Protein AF-A0A2M7NWD6-F1 (afdb_monomer)

Foldseek 3Di:
DVVVVVVVVVVVVVVVVVVVVVVVVVVVVVVVVVVVVVVVVVVVVVVVVVVVVVVVVVVVVVVVVVVVVVVVVVVVVVVVVVVVVVVVVVVVVVVVVVVVVVVVVVVVVVVVVVVVVVVVVVVVVVVVVVVVVCCVVVVHDPVRVVVVVVVVVVVVVVVVVVVVVVVVVVVVVVVVVVVVVVVVVVVVVVVVVVVCVVVPDDDDDDPDCVVVCVCLDDPRD

Radius of gyration: 77.52 Å; Cα contacts (8 Å, |Δi|>4): 8; chains: 1; bounding box: 132×110×194 Å

Sequence (221 aa):
MNIIVSVIAGIALGALVVYLIYRSSMKKKGSGLIRQAEEEAERIRENARRENERKLKEREEELINSQRLRQSAQDKKENELSSKAQEIELKIRDFEQSRRDVENGRRDVERKEKLLKMKEEELSSKLATQKEQLQKAANMSPEEAKKILVSSMEDEARKDAQKLIGDIIRQAEIDAAGKVRRIIATSIQKAATDEVQSLTTTVVQLKNDDLKGRIIGKEGR

Secondary structure (DSSP, 8-state):
-HHHHHHHHHHHHHHHHHHHHHHHHHHHHHHHHHHHHHHHHHHHHHHHHHHHHHHHHHHHHHHHHHHHHHHHHHHHHHHHHHHHHHHHHHHHHHHHHHHHHHHHHHHHHHHHHHHHHHHHHHHHHHHHHHHHHHHHHHTS-HHHHHHHHHHHHHHHHHHHHHHHHHHHHHHHHHHHHHHHHHHHHHHHHHHHHHHHHHHH---PPPS-HHHHHHHH-TT--

Structure (mmCIF, N/CA/C/O backbone):
data_AF-A0A2M7NWD6-F1
#
_entry.id   AF-A0A2M7NWD6-F1
#
loop_
_atom_site.group_PDB
_atom_site.id
_atom_site.type_symbol
_atom_site.label_atom_id
_atom_site.label_alt_id
_atom_site.label_comp_id
_atom_site.label_asym_id
_atom_site.label_entity_id
_atom_site.label_seq_id
_atom_site.pdbx_PDB_ins_code
_atom_site.Cartn_x
_atom_site.Cartn_y
_atom_site.Cartn_z
_atom_site.occupancy
_atom_site.B_iso_or_equiv
_atom_site.auth_seq_id
_atom_site.auth_comp_id
_atom_site.auth_asym_id
_atom_site.auth_atom_id
_atom_site.pdbx_PDB_model_num
ATOM 1 N N . MET A 1 1 ? 58.302 20.833 -115.513 1.00 62.22 1 MET A N 1
ATOM 2 C CA . MET A 1 1 ? 58.036 19.594 -114.746 1.00 62.22 1 MET A CA 1
ATOM 3 C C . MET A 1 1 ? 58.309 19.769 -113.248 1.00 62.22 1 MET A C 1
ATOM 5 O O . MET A 1 1 ? 57.412 19.517 -112.459 1.00 62.22 1 MET A O 1
ATOM 9 N N . ASN A 1 2 ? 59.479 20.280 -112.845 1.00 70.06 2 ASN A N 1
ATOM 10 C CA . ASN A 1 2 ? 59.892 20.348 -111.429 1.00 70.06 2 ASN A CA 1
ATOM 11 C C . ASN A 1 2 ? 59.014 21.241 -110.522 1.00 70.06 2 ASN A C 1
ATOM 13 O O . ASN A 1 2 ? 58.812 20.898 -109.364 1.00 70.06 2 ASN A O 1
ATOM 17 N N . ILE A 1 3 ? 58.443 22.336 -111.044 1.00 79.69 3 ILE A N 1
ATOM 18 C CA . ILE A 1 3 ? 57.580 23.260 -110.271 1.00 79.69 3 ILE A CA 1
ATOM 19 C C . ILE A 1 3 ? 56.226 22.618 -109.912 1.00 79.69 3 ILE A C 1
ATOM 21 O O . ILE A 1 3 ? 55.685 22.848 -108.839 1.00 79.69 3 ILE A O 1
ATOM 25 N N . ILE A 1 4 ? 55.676 21.776 -110.788 1.00 81.56 4 ILE A N 1
ATOM 26 C CA . ILE A 1 4 ? 54.383 21.115 -110.543 1.00 81.56 4 ILE A CA 1
ATOM 27 C C . ILE A 1 4 ? 54.541 20.033 -109.464 1.00 81.56 4 ILE A C 1
ATOM 29 O O . ILE A 1 4 ? 53.697 19.906 -108.581 1.00 81.56 4 ILE A O 1
ATOM 33 N N . VAL A 1 5 ? 55.660 19.300 -109.485 1.00 82.88 5 VAL A N 1
ATOM 34 C CA . VAL A 1 5 ? 55.976 18.269 -108.484 1.00 82.88 5 VAL A CA 1
ATOM 35 C C . VAL A 1 5 ? 56.193 18.880 -107.095 1.00 82.88 5 VAL A C 1
ATOM 37 O O . VAL A 1 5 ? 55.700 18.328 -106.113 1.00 82.88 5 VAL A O 1
ATOM 40 N N . SER A 1 6 ? 56.860 20.036 -106.989 1.00 82.69 6 SER A N 1
ATOM 41 C CA . SER A 1 6 ? 57.057 20.714 -105.700 1.00 82.69 6 SER A CA 1
ATOM 42 C C . SER A 1 6 ? 55.758 21.285 -105.119 1.00 82.69 6 SER A C 1
ATOM 44 O O . SER A 1 6 ? 55.552 21.204 -103.909 1.00 82.69 6 SER A O 1
ATOM 46 N N . VAL A 1 7 ? 54.847 21.789 -105.959 1.00 86.00 7 VAL A N 1
ATOM 47 C CA . VAL A 1 7 ? 53.518 22.258 -105.523 1.00 86.00 7 VAL A CA 1
ATOM 48 C C . VAL A 1 7 ? 52.659 21.098 -105.010 1.00 86.00 7 VAL A C 1
ATOM 50 O O . VAL A 1 7 ? 52.071 21.203 -103.935 1.00 86.00 7 VAL A O 1
ATOM 53 N N . ILE A 1 8 ? 52.631 19.965 -105.719 1.00 85.25 8 ILE A N 1
ATOM 54 C CA . ILE A 1 8 ? 51.889 18.769 -105.284 1.00 85.25 8 ILE A CA 1
ATOM 55 C C . ILE A 1 8 ? 52.472 18.207 -103.980 1.00 85.25 8 ILE A C 1
ATOM 57 O O . ILE A 1 8 ? 51.718 17.878 -103.063 1.00 85.25 8 ILE A O 1
ATOM 61 N N . ALA A 1 9 ? 53.802 18.154 -103.855 1.00 85.75 9 ALA A N 1
ATOM 62 C CA . ALA A 1 9 ? 54.465 17.729 -102.624 1.00 85.75 9 ALA A CA 1
ATOM 63 C C . ALA A 1 9 ? 54.149 18.664 -101.442 1.00 85.75 9 ALA A C 1
ATOM 65 O O . ALA A 1 9 ? 53.899 18.184 -100.337 1.00 85.75 9 ALA A O 1
ATOM 66 N N . GLY A 1 10 ? 54.090 19.981 -101.674 1.00 88.88 10 GLY A N 1
ATOM 67 C CA . GLY A 1 10 ? 53.704 20.970 -100.664 1.00 88.88 10 GLY A CA 1
ATOM 68 C C . GLY A 1 10 ? 52.256 20.812 -100.189 1.00 88.88 10 GLY A C 1
ATOM 69 O O . GLY A 1 10 ? 51.999 20.846 -98.987 1.00 88.88 10 GLY A O 1
ATOM 70 N N . ILE A 1 11 ? 51.318 20.561 -101.108 1.00 89.44 11 ILE A N 1
ATOM 71 C CA . ILE A 1 11 ? 49.907 20.302 -100.773 1.00 89.44 11 ILE A CA 1
ATOM 72 C C . ILE A 1 11 ? 49.765 18.986 -99.999 1.00 89.44 11 ILE A C 1
ATOM 74 O O . ILE A 1 11 ? 49.058 18.944 -98.993 1.00 89.44 11 ILE A O 1
ATOM 78 N N . ALA A 1 12 ? 50.462 17.926 -100.418 1.00 89.12 12 ALA A N 1
ATOM 79 C CA . ALA A 1 12 ? 50.439 16.637 -99.729 1.00 89.12 12 ALA A CA 1
ATOM 80 C C . ALA A 1 12 ? 51.011 16.736 -98.303 1.00 89.12 12 ALA A C 1
ATOM 82 O O . ALA A 1 12 ? 50.412 16.214 -97.362 1.00 89.12 12 ALA A O 1
ATOM 83 N N . LEU A 1 13 ? 52.123 17.460 -98.121 1.00 90.69 13 LEU A N 1
ATOM 84 C CA . LEU A 1 13 ? 52.695 17.748 -96.801 1.00 90.69 13 LEU A CA 1
ATOM 85 C C . LEU A 1 13 ? 51.753 18.602 -95.943 1.00 90.69 13 LEU A C 1
ATOM 87 O O . LEU A 1 13 ? 51.544 18.281 -94.775 1.00 90.69 13 LEU A O 1
ATOM 91 N N . GLY A 1 14 ? 51.137 19.640 -96.514 1.00 90.69 14 GLY A N 1
ATOM 92 C CA . GLY A 1 14 ? 50.156 20.475 -95.817 1.00 90.69 14 GLY A CA 1
ATOM 93 C C . GLY A 1 14 ? 48.937 19.678 -95.345 1.00 90.69 14 GLY A C 1
ATOM 94 O O . GLY A 1 14 ? 48.559 19.757 -94.176 1.00 90.69 14 GLY A O 1
ATOM 95 N N . ALA A 1 15 ? 48.366 18.843 -96.218 1.00 90.62 15 ALA A N 1
ATOM 96 C CA . ALA A 1 15 ? 47.246 17.965 -95.885 1.00 90.62 15 ALA A CA 1
ATOM 97 C C . ALA A 1 15 ? 47.620 16.934 -94.807 1.00 90.62 15 ALA A C 1
ATOM 99 O O . ALA A 1 15 ? 46.834 16.694 -93.888 1.00 90.62 15 ALA A O 1
ATOM 100 N N . LEU A 1 16 ? 48.833 16.372 -94.867 1.00 92.00 16 LEU A N 1
ATOM 101 C CA . LEU A 1 16 ? 49.341 15.447 -93.853 1.00 92.00 16 LEU A CA 1
ATOM 102 C C . LEU A 1 16 ? 49.478 16.132 -92.486 1.00 92.00 16 LEU A C 1
ATOM 104 O O . LEU A 1 16 ? 49.026 15.583 -91.482 1.00 92.00 16 LEU A O 1
ATOM 108 N N . VAL A 1 17 ? 50.044 17.342 -92.432 1.00 91.31 17 VAL A N 1
ATOM 109 C CA . VAL A 1 17 ? 50.187 18.113 -91.186 1.00 91.31 17 VAL A CA 1
ATOM 110 C C . VAL A 1 17 ? 48.818 18.466 -90.599 1.00 91.31 17 VAL A C 1
ATOM 112 O O . VAL A 1 17 ? 48.591 18.239 -89.410 1.00 91.31 17 VAL A O 1
ATOM 115 N N . VAL A 1 18 ? 47.873 18.940 -91.418 1.00 90.88 18 VAL A N 1
ATOM 116 C CA . VAL A 1 18 ? 46.500 19.241 -90.972 1.00 90.88 18 VAL A CA 1
ATOM 117 C C . VAL A 1 18 ? 45.793 17.982 -90.464 1.00 90.88 18 VAL A C 1
ATOM 119 O O . VAL A 1 18 ? 45.174 18.023 -89.402 1.00 90.88 18 VAL A O 1
ATOM 122 N N . TYR A 1 19 ? 45.932 16.844 -91.150 1.00 93.19 19 TYR A N 1
ATOM 123 C CA . TYR A 1 19 ? 45.369 15.566 -90.708 1.00 93.19 19 TYR A CA 1
ATOM 124 C C . TYR A 1 19 ? 45.965 15.097 -89.373 1.00 93.19 19 TYR A C 1
ATOM 126 O O . TYR A 1 19 ? 45.226 14.664 -88.486 1.00 93.19 19 TYR A O 1
ATOM 134 N N . LEU A 1 20 ? 47.284 15.222 -89.183 1.00 91.31 20 LEU A N 1
ATOM 135 C CA . LEU A 1 20 ? 47.949 14.871 -87.923 1.00 91.31 20 LEU A CA 1
ATOM 136 C C . LEU A 1 20 ? 47.513 15.786 -86.768 1.00 91.31 20 LEU A C 1
ATOM 138 O O . LEU A 1 20 ? 47.231 15.286 -85.674 1.00 91.31 20 LEU A O 1
ATOM 142 N N . ILE A 1 21 ? 47.385 17.097 -87.006 1.00 89.44 21 ILE A N 1
ATOM 143 C CA . ILE A 1 21 ? 46.876 18.061 -86.016 1.00 89.44 21 ILE A CA 1
ATOM 144 C C . ILE A 1 21 ? 45.411 17.760 -85.678 1.00 89.44 21 ILE A C 1
ATOM 146 O O . ILE A 1 21 ? 45.060 17.690 -84.499 1.00 89.44 21 ILE A O 1
ATOM 150 N N . TYR A 1 22 ? 44.565 17.517 -86.682 1.00 90.25 22 TYR A N 1
ATOM 151 C CA . TYR A 1 22 ? 43.152 17.188 -86.490 1.00 90.25 22 TYR A CA 1
ATOM 152 C C . TYR A 1 22 ? 42.981 15.877 -85.713 1.00 90.25 22 TYR A C 1
ATOM 154 O O . TYR A 1 22 ? 42.254 15.834 -84.720 1.00 90.25 22 TYR A O 1
ATOM 162 N N . ARG A 1 23 ? 43.725 14.825 -86.078 1.00 90.19 23 ARG A N 1
ATOM 163 C CA . ARG A 1 23 ? 43.718 13.529 -85.381 1.00 90.19 23 ARG A CA 1
ATOM 164 C C . ARG A 1 23 ? 44.209 13.650 -83.937 1.00 90.19 23 ARG A C 1
ATOM 166 O O . ARG A 1 23 ? 43.627 13.032 -83.048 1.00 90.19 23 ARG A O 1
ATOM 173 N N . SER A 1 24 ? 45.254 14.440 -83.690 1.00 85.75 24 SER A N 1
ATOM 174 C CA . SER A 1 24 ? 45.776 14.697 -82.341 1.00 85.75 24 SER A CA 1
ATOM 175 C C . SER A 1 24 ? 44.780 15.492 -81.488 1.00 85.75 24 SER A C 1
ATOM 177 O O . SER A 1 24 ? 44.514 15.129 -80.344 1.00 85.75 24 SER A O 1
ATOM 179 N N . SER A 1 25 ? 44.150 16.520 -82.063 1.00 86.31 25 SER A N 1
ATOM 180 C CA . SER A 1 25 ? 43.135 17.343 -81.393 1.00 86.31 25 SER A CA 1
ATOM 181 C C . SER A 1 25 ? 41.866 16.548 -81.066 1.00 86.31 25 SER A C 1
ATOM 183 O O . SER A 1 25 ? 41.373 16.610 -79.941 1.00 86.31 25 SER A O 1
ATOM 185 N N . MET A 1 26 ? 41.382 15.718 -81.998 1.00 84.06 26 MET A N 1
ATOM 186 C CA . MET A 1 26 ? 40.228 14.838 -81.777 1.00 84.06 26 MET A CA 1
ATOM 187 C C . MET A 1 26 ? 40.514 13.772 -80.716 1.00 84.06 26 MET A C 1
ATOM 189 O O . MET A 1 26 ? 39.676 13.545 -79.846 1.00 84.06 26 MET A O 1
ATOM 193 N N . LYS A 1 27 ? 41.717 13.175 -80.714 1.00 84.75 27 LYS A N 1
ATOM 194 C CA . LYS A 1 27 ? 42.138 12.263 -79.638 1.00 84.75 27 LYS A CA 1
ATOM 195 C C . LYS A 1 27 ? 42.176 12.961 -78.278 1.00 84.75 27 LYS A C 1
ATOM 197 O O . LYS A 1 27 ? 41.660 12.395 -77.324 1.00 84.75 27 LYS A O 1
ATOM 202 N N . LYS A 1 28 ? 42.718 14.184 -78.192 1.00 84.75 28 LYS A N 1
ATOM 203 C CA . LYS A 1 28 ? 42.762 14.973 -76.945 1.00 84.75 28 LYS A CA 1
ATOM 204 C C . LYS A 1 28 ? 41.372 15.359 -76.434 1.00 84.75 28 LYS A C 1
ATOM 206 O O . LYS A 1 28 ? 41.128 15.278 -75.235 1.00 84.75 28 LYS A O 1
ATOM 211 N N . LYS A 1 29 ? 40.458 15.760 -77.325 1.00 85.44 29 LYS A N 1
ATOM 212 C CA . LYS A 1 29 ? 39.062 16.063 -76.964 1.00 85.44 29 LYS A CA 1
ATOM 213 C C . LYS A 1 29 ? 38.325 14.813 -76.487 1.00 85.44 29 LYS A C 1
ATOM 215 O O . LYS A 1 29 ? 37.689 14.862 -75.443 1.00 85.44 29 LYS A O 1
ATOM 220 N N . GLY A 1 30 ? 38.466 13.693 -77.202 1.00 84.12 30 GLY A N 1
ATOM 221 C CA . GLY A 1 30 ? 37.878 12.409 -76.811 1.00 84.12 30 GLY A CA 1
ATOM 222 C C . GLY A 1 30 ? 38.409 11.899 -75.470 1.00 84.12 30 GLY A C 1
ATOM 223 O O . GLY A 1 30 ? 37.620 11.541 -74.604 1.00 84.12 30 GLY A O 1
ATOM 224 N N . SER A 1 31 ? 39.728 11.945 -75.248 1.00 87.81 31 SER A N 1
ATOM 225 C CA . SER A 1 31 ? 40.319 11.568 -73.957 1.00 87.81 31 SER A CA 1
ATOM 226 C C . SER A 1 31 ? 39.925 12.521 -72.829 1.00 87.81 31 SER A C 1
ATOM 228 O O . SER A 1 31 ? 39.745 12.081 -71.703 1.00 87.81 31 SER A O 1
ATOM 230 N N . GLY A 1 32 ? 39.780 13.820 -73.119 1.00 90.38 32 GLY A N 1
ATOM 231 C CA . GLY A 1 32 ? 39.310 14.812 -72.150 1.00 90.38 32 GLY A CA 1
ATOM 232 C C . GLY A 1 32 ? 37.862 14.571 -71.722 1.00 90.38 32 GLY A C 1
ATOM 233 O O . GLY A 1 32 ? 37.581 14.599 -70.531 1.00 90.38 32 GLY A O 1
ATOM 234 N N . LEU A 1 33 ? 36.976 14.264 -72.675 1.00 92.38 33 LEU A N 1
ATOM 235 C CA . LEU A 1 33 ? 35.579 13.895 -72.413 1.00 92.38 33 LEU A CA 1
ATOM 236 C C . LEU A 1 33 ? 35.470 12.608 -71.587 1.00 92.38 33 LEU A C 1
ATOM 238 O O . LEU A 1 33 ? 34.708 12.573 -70.628 1.00 92.38 33 LEU A O 1
ATOM 242 N N . ILE A 1 34 ? 36.253 11.575 -71.921 1.00 92.12 34 ILE A N 1
ATOM 243 C CA . ILE A 1 34 ? 36.289 10.324 -71.146 1.00 92.12 34 ILE A CA 1
ATOM 244 C C . ILE A 1 34 ? 36.781 10.596 -69.723 1.00 92.12 34 ILE A C 1
ATOM 246 O O . ILE A 1 34 ? 36.131 10.172 -68.776 1.00 92.12 34 ILE A O 1
ATOM 250 N N . ARG A 1 35 ? 37.860 11.373 -69.560 1.00 93.56 35 ARG A N 1
ATOM 251 C CA . ARG A 1 35 ? 38.384 11.711 -68.232 1.00 93.56 35 ARG A CA 1
ATOM 252 C C . ARG A 1 35 ? 37.384 12.519 -67.402 1.00 93.56 35 ARG A C 1
ATOM 254 O O . ARG A 1 35 ? 37.235 12.262 -66.218 1.00 93.56 35 ARG A O 1
ATOM 261 N N . GLN A 1 36 ? 36.677 13.469 -68.015 1.00 93.94 36 GLN A N 1
ATOM 262 C CA . GLN A 1 36 ? 35.616 14.225 -67.341 1.00 93.94 36 GLN A CA 1
ATOM 263 C C . GLN A 1 36 ? 34.453 13.322 -66.919 1.00 93.94 36 GLN A C 1
ATOM 265 O O . GLN A 1 36 ? 33.986 13.433 -65.790 1.00 93.94 36 GLN A O 1
ATOM 270 N N . ALA A 1 37 ? 34.022 12.408 -67.791 1.00 93.38 37 ALA A N 1
ATOM 271 C CA . ALA A 1 37 ? 32.975 11.443 -67.469 1.00 93.38 37 ALA A CA 1
ATOM 272 C C . ALA A 1 37 ? 33.403 10.479 -66.346 1.00 93.38 37 ALA A C 1
ATOM 274 O O . ALA A 1 37 ? 32.591 10.142 -65.489 1.00 93.38 37 ALA A O 1
ATOM 275 N N . GLU A 1 38 ? 34.673 10.062 -66.317 1.00 94.56 38 GLU A N 1
ATOM 276 C CA . GLU A 1 38 ? 35.249 9.251 -65.238 1.00 94.56 38 GLU A CA 1
ATOM 277 C C . GLU A 1 38 ? 35.306 10.025 -63.912 1.00 94.56 38 GLU A C 1
ATOM 279 O O . GLU A 1 38 ? 34.824 9.516 -62.901 1.00 94.56 38 GLU A O 1
ATOM 284 N N . GLU A 1 39 ? 35.809 11.265 -63.918 1.00 95.75 39 GLU A N 1
ATOM 285 C CA . GLU A 1 39 ? 35.850 12.144 -62.738 1.00 95.75 39 GLU A CA 1
ATOM 286 C C . GLU A 1 39 ? 34.434 12.422 -62.191 1.00 95.75 39 GLU A C 1
ATOM 288 O O . GLU A 1 39 ? 34.212 12.417 -60.978 1.00 95.75 39 GLU A O 1
ATOM 293 N N . GLU A 1 40 ? 33.449 12.646 -63.064 1.00 95.31 40 GLU A N 1
ATOM 294 C CA . GLU A 1 40 ? 32.055 12.865 -62.669 1.00 95.31 40 GLU A CA 1
ATOM 295 C C . GLU A 1 40 ? 31.406 11.586 -62.125 1.00 95.31 40 GLU A C 1
ATOM 297 O O . GLU A 1 40 ? 30.762 11.621 -61.074 1.00 95.31 40 GLU A O 1
ATOM 302 N N . ALA A 1 41 ? 31.631 10.436 -62.767 1.00 94.88 41 ALA A N 1
ATOM 303 C CA . ALA A 1 41 ? 31.161 9.147 -62.270 1.00 94.88 41 ALA A CA 1
ATOM 304 C C . ALA A 1 41 ? 31.774 8.803 -60.903 1.00 94.88 41 ALA A C 1
ATOM 306 O O . ALA A 1 41 ? 31.080 8.270 -60.032 1.00 94.88 41 ALA A O 1
ATOM 307 N N . GLU A 1 42 ? 33.052 9.123 -60.688 1.00 96.31 42 GLU A N 1
ATOM 308 C CA . GLU A 1 42 ? 33.725 8.942 -59.404 1.00 96.31 42 GLU A CA 1
ATOM 309 C C . GLU A 1 42 ? 33.133 9.859 -58.329 1.00 96.31 42 GLU A C 1
ATOM 311 O O . GLU A 1 42 ? 32.770 9.375 -57.255 1.00 96.31 42 GLU A O 1
ATOM 316 N N . ARG A 1 43 ? 32.899 11.141 -58.641 1.00 96.62 43 ARG A N 1
ATOM 317 C CA . ARG A 1 43 ? 32.211 12.077 -57.733 1.00 96.62 43 ARG A CA 1
ATOM 318 C C . ARG A 1 43 ? 30.803 11.616 -57.372 1.00 96.62 43 ARG A C 1
ATOM 320 O O . ARG A 1 43 ? 30.423 11.685 -56.206 1.00 96.62 43 ARG A O 1
ATOM 327 N N . ILE A 1 44 ? 30.025 11.133 -58.342 1.00 96.25 44 ILE A N 1
ATOM 328 C CA . ILE A 1 44 ? 28.676 10.604 -58.094 1.00 96.25 44 ILE A CA 1
ATOM 329 C C . ILE A 1 44 ? 28.750 9.395 -57.158 1.00 96.25 44 ILE A C 1
ATOM 331 O O . ILE A 1 44 ? 27.993 9.322 -56.191 1.00 96.25 44 ILE A O 1
ATOM 335 N N . ARG A 1 45 ? 29.680 8.463 -57.403 1.00 96.44 45 ARG A N 1
ATOM 336 C CA . ARG A 1 45 ? 29.878 7.287 -56.541 1.00 96.44 45 ARG A CA 1
ATOM 337 C C . ARG A 1 45 ? 30.311 7.675 -55.134 1.00 96.44 45 ARG A C 1
ATOM 339 O O . ARG A 1 45 ? 29.803 7.101 -54.174 1.00 96.44 45 ARG A O 1
ATOM 346 N N . GLU A 1 46 ? 31.229 8.625 -54.998 1.00 96.69 46 GLU A N 1
ATOM 347 C CA . GLU A 1 46 ? 31.694 9.095 -53.696 1.00 96.69 46 GLU A CA 1
ATOM 348 C C . GLU A 1 46 ? 30.574 9.801 -52.923 1.00 96.69 46 GLU A C 1
ATOM 350 O O . GLU A 1 46 ? 30.347 9.491 -51.753 1.00 96.69 46 GLU A O 1
ATOM 355 N N . ASN A 1 47 ? 29.812 10.678 -53.580 1.00 96.50 47 ASN A N 1
ATOM 356 C CA . ASN A 1 47 ? 28.662 11.343 -52.971 1.00 96.50 47 ASN A CA 1
ATOM 357 C C . ASN A 1 47 ? 27.589 10.336 -52.543 1.00 96.50 47 ASN A C 1
ATOM 359 O O . ASN A 1 47 ? 27.119 10.402 -51.410 1.00 96.50 47 ASN A O 1
ATOM 363 N N . ALA A 1 48 ? 27.266 9.358 -53.394 1.00 96.19 48 ALA A N 1
ATOM 364 C CA . ALA A 1 48 ? 26.318 8.298 -53.062 1.00 96.19 48 ALA A CA 1
ATOM 365 C C . ALA A 1 48 ? 26.800 7.437 -51.881 1.00 96.19 48 ALA A C 1
ATOM 367 O O . ALA A 1 48 ? 25.999 7.052 -51.030 1.00 96.19 48 ALA A O 1
ATOM 368 N N . ARG A 1 49 ? 28.107 7.148 -51.787 1.00 96.88 49 ARG A N 1
ATOM 369 C CA . ARG A 1 49 ? 28.691 6.447 -50.630 1.00 96.88 49 ARG A CA 1
ATOM 370 C C . ARG A 1 49 ? 28.571 7.275 -49.356 1.00 96.88 49 ARG A C 1
ATOM 372 O O . ARG A 1 49 ? 28.049 6.769 -48.371 1.00 96.88 49 ARG A O 1
ATOM 379 N N . ARG A 1 50 ? 28.976 8.548 -49.389 1.00 96.62 50 ARG A N 1
ATOM 380 C CA . ARG A 1 50 ? 28.887 9.454 -48.231 1.00 96.62 50 ARG A CA 1
ATOM 381 C C . ARG A 1 50 ? 27.447 9.648 -47.761 1.00 96.62 50 ARG A C 1
ATOM 383 O O . ARG A 1 50 ? 27.200 9.682 -46.560 1.00 96.62 50 ARG A O 1
ATOM 390 N N . GLU A 1 51 ? 26.495 9.775 -48.682 1.00 96.69 51 GLU A N 1
ATOM 391 C CA . GLU A 1 51 ? 25.076 9.896 -48.341 1.00 96.69 51 GLU A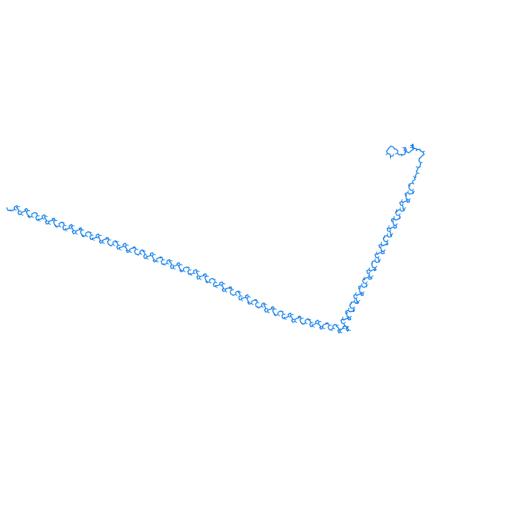 CA 1
ATOM 392 C C . GLU A 1 51 ? 24.541 8.610 -47.703 1.00 96.69 51 GLU A C 1
ATOM 394 O O . GLU A 1 51 ? 23.864 8.674 -46.678 1.00 96.69 51 GLU A O 1
ATOM 399 N N . ASN A 1 52 ? 24.889 7.442 -48.252 1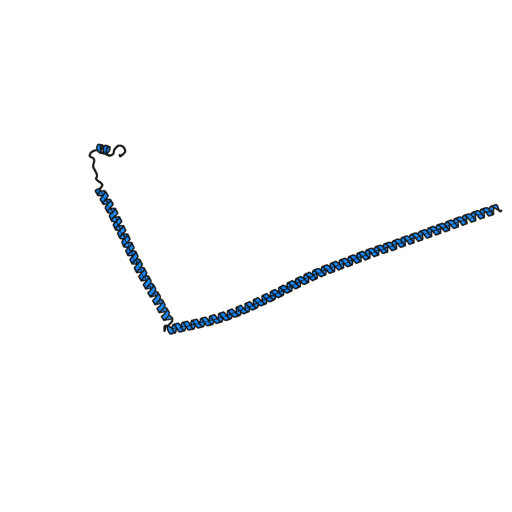.00 96.81 52 ASN A N 1
ATOM 400 C CA . ASN A 1 52 ? 24.513 6.158 -47.660 1.00 96.81 52 ASN A CA 1
ATOM 401 C C . ASN A 1 52 ? 25.135 5.954 -46.274 1.00 96.81 52 ASN A C 1
ATOM 403 O O . ASN A 1 52 ? 24.443 5.503 -45.369 1.00 96.81 52 ASN A O 1
ATOM 407 N N . GLU A 1 53 ? 26.403 6.319 -46.079 1.00 96.75 53 GLU A N 1
ATOM 408 C CA . GLU A 1 53 ? 27.060 6.256 -44.769 1.00 96.75 53 GLU A CA 1
ATOM 409 C C . GLU A 1 53 ? 26.393 7.181 -43.747 1.00 96.75 53 GLU A C 1
ATOM 411 O O . GLU A 1 53 ? 26.199 6.783 -42.600 1.00 96.75 53 GLU A O 1
ATOM 416 N N . ARG A 1 54 ? 26.003 8.398 -44.151 1.00 96.75 54 ARG A N 1
ATOM 417 C CA . ARG A 1 54 ? 25.246 9.318 -43.286 1.00 96.75 54 ARG A CA 1
ATOM 418 C C . ARG A 1 54 ? 23.893 8.733 -42.904 1.00 96.75 54 ARG A C 1
ATOM 420 O O . ARG A 1 54 ? 23.602 8.634 -41.719 1.00 96.75 54 ARG A O 1
ATOM 427 N N . LYS A 1 55 ? 23.121 8.263 -43.887 1.00 96.62 55 LYS A N 1
ATOM 428 C CA . LYS A 1 55 ? 21.818 7.625 -43.653 1.00 96.62 55 LYS A CA 1
ATOM 429 C C . LYS A 1 55 ? 21.931 6.395 -42.760 1.00 96.62 55 LYS A C 1
ATOM 431 O O . LYS A 1 55 ? 21.052 6.160 -41.941 1.00 96.62 55 LYS A O 1
ATOM 436 N N . LEU A 1 56 ? 22.990 5.600 -42.915 1.00 96.88 56 LEU A N 1
ATOM 437 C CA . LEU A 1 56 ? 23.218 4.429 -42.075 1.00 96.88 56 LEU A CA 1
ATOM 438 C C . LEU A 1 56 ? 23.484 4.841 -40.623 1.00 96.88 56 LEU A C 1
ATOM 440 O O . LEU A 1 56 ? 22.839 4.305 -39.730 1.00 96.88 56 LEU A O 1
ATOM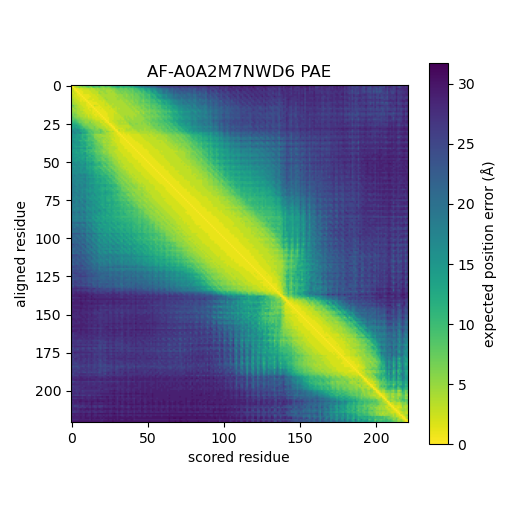 444 N N . LYS A 1 57 ? 24.357 5.833 -40.402 1.00 96.81 57 LYS A N 1
ATOM 445 C CA . LYS A 1 57 ? 24.651 6.366 -39.063 1.00 96.81 57 LYS A CA 1
ATOM 446 C C . LYS A 1 57 ? 23.423 6.974 -38.394 1.00 96.81 57 LYS A C 1
ATOM 448 O O . LYS A 1 57 ? 23.143 6.642 -37.251 1.00 96.81 57 LYS A O 1
ATOM 453 N N . GLU A 1 58 ? 22.662 7.800 -39.109 1.00 96.94 58 GLU A N 1
ATOM 454 C CA . GLU A 1 58 ? 21.412 8.381 -38.598 1.00 96.94 58 GLU A CA 1
ATOM 455 C C . GLU A 1 58 ? 20.436 7.281 -38.161 1.00 96.94 58 GLU A C 1
ATOM 457 O O . GLU A 1 58 ? 19.868 7.331 -37.073 1.00 96.94 58 GLU A O 1
ATOM 462 N N . ARG A 1 59 ? 20.301 6.225 -38.969 1.00 96.56 59 ARG A N 1
ATOM 463 C CA . ARG A 1 59 ? 19.408 5.100 -38.671 1.00 96.56 59 ARG A CA 1
ATOM 464 C C . ARG A 1 59 ? 19.900 4.252 -37.498 1.00 96.56 59 ARG A C 1
ATOM 466 O O . ARG A 1 59 ? 19.085 3.774 -36.713 1.00 96.56 59 ARG A O 1
ATOM 473 N N . GLU A 1 60 ? 21.211 4.063 -37.361 1.00 96.88 60 GLU A N 1
ATOM 474 C CA . GLU A 1 60 ? 21.815 3.419 -36.189 1.00 96.88 60 GLU A CA 1
ATOM 475 C C . GLU A 1 60 ? 21.573 4.238 -34.916 1.00 96.88 60 GLU A C 1
ATOM 477 O O . GLU A 1 60 ? 21.152 3.681 -33.902 1.00 96.88 60 GLU A O 1
ATOM 482 N N . GLU A 1 61 ? 21.760 5.558 -34.967 1.00 96.94 61 GLU A N 1
ATOM 483 C CA . GLU A 1 61 ? 21.496 6.460 -33.842 1.00 96.94 61 GLU A CA 1
ATOM 484 C C . GLU A 1 61 ? 20.015 6.459 -33.440 1.00 96.94 61 GLU A C 1
ATOM 486 O O . GLU A 1 61 ? 19.696 6.367 -32.250 1.00 96.94 61 GLU A O 1
ATOM 491 N N . GLU A 1 62 ? 19.098 6.489 -34.410 1.00 97.00 62 GLU A N 1
ATOM 492 C CA . GLU A 1 62 ? 17.657 6.364 -34.169 1.00 97.00 62 GLU A CA 1
ATOM 493 C C . GLU A 1 62 ? 17.299 5.030 -33.506 1.00 97.00 62 GLU A C 1
ATOM 495 O O . GLU A 1 62 ? 16.524 5.003 -32.544 1.00 97.00 62 GLU A O 1
ATOM 500 N N . LEU A 1 63 ? 17.877 3.921 -33.979 1.00 96.81 63 LEU A N 1
ATOM 501 C CA . LEU A 1 63 ? 17.661 2.598 -33.394 1.00 96.81 63 LEU A CA 1
ATOM 502 C C . LEU A 1 63 ? 18.177 2.531 -31.955 1.00 96.81 63 LEU A C 1
ATOM 504 O O . LEU A 1 63 ? 17.450 2.064 -31.075 1.00 96.81 63 LEU A O 1
ATOM 508 N N . ILE A 1 64 ? 19.383 3.040 -31.693 1.00 97.19 64 ILE A N 1
ATOM 509 C CA . ILE A 1 64 ? 19.972 3.086 -30.348 1.00 97.19 64 ILE A CA 1
ATOM 510 C C . ILE A 1 64 ? 19.108 3.943 -29.417 1.00 97.19 64 ILE A C 1
ATOM 512 O O . ILE A 1 64 ? 18.796 3.523 -28.301 1.00 97.19 64 ILE A O 1
ATOM 516 N N . ASN A 1 65 ? 18.675 5.124 -29.863 1.00 97.12 65 ASN A N 1
ATOM 517 C CA . ASN A 1 65 ? 17.813 5.995 -29.066 1.00 97.12 65 ASN A CA 1
ATOM 518 C C . ASN A 1 65 ? 16.445 5.357 -28.800 1.00 97.12 65 ASN A C 1
ATOM 520 O O . ASN A 1 65 ? 15.958 5.402 -27.670 1.00 97.12 65 ASN A O 1
ATOM 524 N N . SER A 1 66 ? 15.849 4.705 -29.801 1.00 96.69 66 SER A N 1
ATOM 525 C CA . SER A 1 66 ? 14.589 3.972 -29.647 1.00 96.69 66 SER A CA 1
ATOM 526 C C . SER A 1 66 ? 14.719 2.829 -28.637 1.00 96.69 66 SER A C 1
ATOM 528 O O . SER A 1 66 ? 13.866 2.673 -27.761 1.00 96.69 66 SER A O 1
ATOM 530 N N . GLN A 1 67 ? 15.809 2.061 -28.703 1.00 96.88 67 GLN A N 1
ATOM 531 C CA . GLN A 1 67 ? 16.096 0.991 -27.747 1.00 96.88 67 GLN A CA 1
ATOM 532 C C . GLN A 1 67 ? 16.293 1.531 -26.330 1.00 96.88 67 GLN A C 1
ATOM 534 O O . GLN A 1 67 ? 15.679 1.011 -25.402 1.00 96.88 67 GLN A O 1
ATOM 539 N N . ARG A 1 68 ? 17.063 2.612 -26.158 1.00 97.19 68 ARG A N 1
ATOM 540 C CA . ARG A 1 68 ? 17.255 3.269 -24.853 1.00 97.19 68 ARG A CA 1
ATOM 541 C C . ARG A 1 68 ? 15.945 3.778 -24.261 1.00 97.19 68 ARG A C 1
ATOM 543 O O . ARG A 1 68 ? 15.696 3.583 -23.075 1.00 97.19 68 ARG A O 1
ATOM 550 N N . LEU A 1 69 ? 15.090 4.399 -25.076 1.00 97.00 69 LEU A N 1
ATOM 551 C CA . LEU A 1 69 ? 13.771 4.869 -24.643 1.00 97.00 69 LEU A CA 1
ATOM 552 C C . LEU A 1 69 ? 12.875 3.706 -24.209 1.00 97.00 69 LEU A C 1
ATOM 554 O O . LEU A 1 69 ? 12.235 3.787 -23.162 1.00 97.00 69 LEU A O 1
ATOM 558 N N . ARG A 1 70 ? 12.855 2.614 -24.982 1.00 96.75 70 ARG A N 1
ATOM 559 C CA . ARG A 1 70 ? 12.103 1.400 -24.633 1.00 96.75 70 ARG A CA 1
ATOM 560 C C . ARG A 1 70 ? 12.608 0.771 -23.341 1.00 96.75 70 ARG A C 1
ATOM 562 O O . ARG A 1 70 ? 11.790 0.447 -22.489 1.00 96.75 70 ARG A O 1
ATOM 569 N N . GLN A 1 71 ? 13.923 0.650 -23.185 1.00 97.25 71 GLN A N 1
ATOM 570 C CA . GLN A 1 71 ? 14.533 0.097 -21.980 1.00 97.25 71 GLN A CA 1
ATOM 571 C C . GLN A 1 71 ? 14.219 0.967 -20.761 1.00 97.25 71 GLN A C 1
ATOM 573 O O . GLN A 1 71 ? 13.686 0.465 -19.783 1.00 97.25 71 GLN A O 1
ATOM 578 N N . SER A 1 72 ? 14.390 2.288 -20.858 1.00 97.50 72 SER A N 1
ATOM 579 C CA . SER A 1 72 ? 14.034 3.204 -19.768 1.00 97.50 72 SER A CA 1
ATOM 580 C C . SER A 1 72 ? 12.545 3.146 -19.404 1.00 97.50 72 SER A C 1
ATOM 582 O O . SER A 1 72 ? 12.192 3.204 -18.226 1.00 97.50 72 SER A O 1
ATOM 584 N N . ALA A 1 73 ? 11.653 3.025 -20.391 1.00 97.06 73 ALA A N 1
ATOM 585 C CA . ALA A 1 73 ? 10.223 2.859 -20.138 1.00 97.06 73 ALA A CA 1
ATOM 586 C C . ALA A 1 73 ? 9.910 1.517 -19.454 1.00 97.06 73 ALA A C 1
ATOM 588 O O . ALA A 1 73 ? 9.054 1.466 -18.569 1.00 97.06 73 ALA A O 1
ATOM 589 N N . GLN A 1 74 ? 10.610 0.449 -19.839 1.00 97.06 74 GLN A N 1
ATOM 590 C CA . GLN A 1 74 ? 10.491 -0.863 -19.214 1.00 97.06 74 GLN A CA 1
ATOM 591 C C . GLN A 1 74 ? 10.999 -0.841 -17.769 1.00 97.06 74 GLN A C 1
ATOM 593 O O . GLN A 1 74 ? 10.255 -1.255 -16.886 1.00 97.06 74 GLN A O 1
ATOM 598 N N . ASP A 1 75 ? 12.174 -0.266 -17.514 1.00 97.31 75 ASP A N 1
ATOM 599 C CA . ASP A 1 75 ? 12.758 -0.145 -16.174 1.00 97.31 75 ASP A CA 1
ATOM 600 C C . ASP A 1 75 ? 11.842 0.659 -15.240 1.00 97.31 75 ASP A C 1
ATOM 602 O O . ASP A 1 75 ? 11.617 0.286 -14.089 1.00 97.31 75 ASP A O 1
ATOM 606 N N . LYS A 1 76 ? 11.249 1.757 -15.734 1.00 97.56 76 LYS A N 1
ATOM 607 C CA . LYS A 1 76 ? 10.257 2.533 -14.971 1.00 97.56 76 LYS A CA 1
ATOM 608 C C . LYS A 1 76 ? 9.043 1.688 -14.606 1.00 97.56 76 LYS A C 1
ATOM 610 O O . LYS A 1 76 ? 8.631 1.683 -13.450 1.00 97.56 76 LYS A O 1
ATOM 615 N N . LYS A 1 77 ? 8.495 0.952 -15.574 1.00 97.25 77 LYS A N 1
ATOM 616 C CA . LYS A 1 77 ? 7.341 0.078 -15.349 1.00 97.25 77 LYS A CA 1
ATOM 617 C C . LYS A 1 77 ? 7.668 -1.052 -14.373 1.00 97.25 77 LYS A C 1
ATOM 619 O O . LYS A 1 77 ? 6.837 -1.383 -13.534 1.00 97.25 77 LYS A O 1
ATOM 624 N N . GLU A 1 78 ? 8.856 -1.637 -14.468 1.00 97.25 78 GLU A N 1
ATOM 625 C CA . GLU A 1 78 ? 9.316 -2.697 -13.572 1.00 97.25 78 GLU A CA 1
ATOM 626 C C . GLU A 1 78 ? 9.497 -2.181 -12.142 1.00 97.25 78 GLU A C 1
ATOM 628 O O . GLU A 1 78 ? 9.000 -2.800 -11.202 1.00 97.25 78 GLU A O 1
ATOM 633 N N . ASN A 1 79 ? 10.088 -0.995 -11.979 1.00 97.56 79 ASN A N 1
ATOM 634 C CA . ASN A 1 79 ? 10.201 -0.334 -10.680 1.00 97.56 79 ASN A CA 1
ATOM 635 C C . ASN A 1 79 ? 8.825 -0.017 -10.077 1.00 97.56 79 ASN A C 1
ATOM 637 O O . ASN A 1 79 ? 8.587 -0.327 -8.913 1.00 97.56 79 ASN A O 1
ATOM 641 N N . GLU A 1 80 ? 7.891 0.530 -10.860 1.00 97.88 80 GLU A N 1
ATOM 642 C CA . GLU A 1 80 ? 6.520 0.789 -10.397 1.00 97.88 80 GLU A CA 1
ATOM 643 C C . GLU A 1 80 ? 5.791 -0.495 -9.979 1.00 97.88 80 GLU A C 1
ATOM 645 O O . GLU A 1 80 ? 5.100 -0.516 -8.957 1.00 97.88 80 GLU A O 1
ATOM 650 N N . LEU A 1 81 ? 5.933 -1.572 -10.758 1.00 97.62 81 LEU A N 1
ATOM 651 C CA . LEU A 1 81 ? 5.349 -2.873 -10.432 1.00 97.62 81 LEU A CA 1
ATOM 652 C C . LEU A 1 81 ? 5.973 -3.465 -9.166 1.00 97.62 81 LEU A C 1
ATOM 654 O O . LEU A 1 81 ? 5.239 -3.970 -8.320 1.00 97.62 81 LEU A O 1
ATOM 658 N N . SER A 1 82 ? 7.292 -3.355 -9.011 1.00 98.00 82 SER A N 1
ATOM 659 C CA . SER A 1 82 ? 8.019 -3.799 -7.820 1.00 98.00 82 SER A CA 1
ATOM 660 C C . SER A 1 82 ? 7.569 -3.037 -6.570 1.00 98.00 82 SER A C 1
ATOM 662 O O . SER A 1 82 ? 7.207 -3.654 -5.568 1.00 98.00 82 SER A O 1
ATOM 664 N N . SER A 1 83 ? 7.468 -1.705 -6.639 1.00 97.69 83 SER A N 1
ATOM 665 C CA . SER A 1 83 ? 6.959 -0.890 -5.528 1.00 97.69 83 SER A CA 1
ATOM 666 C C . SER A 1 83 ? 5.513 -1.238 -5.166 1.00 97.69 83 SER A C 1
ATOM 668 O O . SER A 1 83 ? 5.194 -1.385 -3.987 1.00 97.69 83 SER A O 1
ATOM 670 N N . LYS A 1 84 ? 4.637 -1.439 -6.161 1.00 97.81 84 LYS A N 1
ATOM 671 C CA . LYS A 1 84 ? 3.255 -1.885 -5.916 1.00 97.81 84 LYS A CA 1
ATOM 672 C C . LYS A 1 84 ? 3.197 -3.277 -5.293 1.00 97.81 84 LYS A C 1
ATOM 674 O O . LYS A 1 84 ? 2.375 -3.505 -4.411 1.00 97.81 84 LYS A O 1
ATOM 679 N N . ALA A 1 85 ? 4.053 -4.202 -5.727 1.00 97.62 85 ALA A N 1
ATOM 680 C CA . ALA A 1 85 ? 4.126 -5.540 -5.149 1.00 97.62 85 ALA A CA 1
ATOM 681 C C . ALA A 1 85 ? 4.537 -5.485 -3.668 1.00 97.62 85 ALA A C 1
ATOM 683 O O . ALA A 1 85 ? 3.887 -6.117 -2.837 1.00 97.62 85 ALA A O 1
ATOM 684 N N . GLN A 1 86 ? 5.536 -4.665 -3.325 1.00 98.00 86 GLN A N 1
ATOM 685 C CA . GLN A 1 86 ? 5.955 -4.445 -1.936 1.00 98.00 86 GLN A CA 1
ATOM 686 C C . GLN A 1 86 ? 4.844 -3.817 -1.081 1.00 98.00 86 GLN A C 1
ATOM 688 O O . GLN A 1 86 ? 4.620 -4.243 0.052 1.00 98.00 86 GLN A O 1
ATOM 693 N N . GLU A 1 87 ? 4.113 -2.834 -1.616 1.00 98.12 87 GLU A N 1
ATOM 694 C CA . GLU A 1 87 ? 2.971 -2.221 -0.924 1.00 98.12 87 GLU A CA 1
ATOM 695 C C . GLU A 1 87 ? 1.855 -3.244 -0.656 1.00 98.12 87 GLU A C 1
ATOM 697 O O . GLU A 1 87 ? 1.289 -3.286 0.438 1.00 98.12 87 GLU A O 1
ATOM 702 N N . ILE A 1 88 ? 1.550 -4.095 -1.640 1.00 98.06 88 ILE A N 1
ATOM 703 C CA . ILE A 1 88 ? 0.562 -5.169 -1.494 1.00 98.06 88 ILE A CA 1
ATOM 704 C C . ILE A 1 88 ? 1.014 -6.172 -0.430 1.00 98.06 88 ILE A C 1
ATOM 706 O O . ILE A 1 88 ? 0.208 -6.558 0.414 1.00 98.06 88 ILE A O 1
ATOM 710 N N . GLU A 1 89 ? 2.287 -6.566 -0.421 1.00 98.19 89 GLU A N 1
ATOM 711 C CA . GLU A 1 89 ? 2.825 -7.496 0.575 1.00 98.19 89 GLU A CA 1
ATOM 712 C C . GLU A 1 89 ? 2.727 -6.930 2.000 1.00 98.19 89 GLU A C 1
ATOM 714 O O . GLU A 1 89 ? 2.330 -7.639 2.927 1.00 98.19 89 GLU A O 1
ATOM 719 N N . LEU A 1 90 ? 3.018 -5.636 2.181 1.00 98.19 90 LEU A N 1
ATOM 720 C CA . LEU A 1 90 ? 2.821 -4.947 3.459 1.00 98.19 90 LEU A CA 1
ATOM 721 C C . LEU A 1 90 ? 1.351 -4.976 3.892 1.00 98.19 90 LEU A C 1
ATOM 723 O O . LEU A 1 90 ? 1.057 -5.405 5.006 1.00 98.19 90 LEU A O 1
ATOM 727 N N . LYS A 1 91 ? 0.422 -4.627 2.993 1.00 98.00 91 LYS A N 1
ATOM 728 C CA . LYS A 1 91 ? -1.021 -4.668 3.285 1.00 98.00 91 LYS A CA 1
ATOM 729 C C . LYS A 1 91 ? -1.513 -6.070 3.638 1.00 98.00 91 LYS A C 1
ATOM 731 O O . LYS A 1 91 ? -2.365 -6.204 4.512 1.00 98.00 91 LYS A O 1
ATOM 736 N N . ILE A 1 92 ? -0.991 -7.109 2.985 1.00 98.06 92 ILE A N 1
ATOM 737 C CA . ILE A 1 92 ? -1.320 -8.503 3.311 1.00 98.06 92 ILE A CA 1
ATOM 738 C C . ILE A 1 92 ? -0.845 -8.837 4.727 1.00 98.06 92 ILE A C 1
ATOM 740 O O . ILE A 1 92 ? -1.631 -9.368 5.510 1.00 98.06 92 ILE A O 1
ATOM 744 N N . ARG A 1 93 ? 0.396 -8.484 5.088 1.00 98.00 93 ARG A N 1
ATOM 745 C CA . ARG A 1 93 ? 0.919 -8.716 6.445 1.00 98.00 93 ARG A CA 1
ATOM 746 C C . ARG A 1 93 ? 0.096 -8.000 7.513 1.00 98.00 93 ARG A C 1
ATOM 748 O O . ARG A 1 93 ? -0.264 -8.624 8.512 1.00 98.00 93 ARG A O 1
ATOM 755 N N . ASP A 1 94 ? -0.242 -6.734 7.287 1.00 98.00 94 ASP A N 1
ATOM 756 C CA . ASP A 1 94 ? -1.056 -5.942 8.215 1.00 98.00 94 ASP A CA 1
ATOM 757 C C . ASP A 1 94 ? -2.464 -6.530 8.365 1.00 98.00 94 ASP A C 1
ATOM 759 O O . ASP A 1 94 ? -2.984 -6.660 9.476 1.00 98.00 94 ASP A O 1
ATOM 763 N N . PHE A 1 95 ? -3.069 -6.956 7.253 1.00 98.06 95 PHE A N 1
ATOM 764 C CA . PHE A 1 95 ? -4.373 -7.608 7.260 1.00 98.06 95 PHE A CA 1
ATOM 765 C C . PHE A 1 95 ? -4.344 -8.941 8.015 1.00 98.06 95 PHE A C 1
ATOM 767 O O . PHE A 1 95 ? -5.231 -9.214 8.823 1.00 98.06 95 PHE A O 1
ATOM 774 N N . GLU A 1 96 ? -3.324 -9.771 7.799 1.00 98.12 96 GLU A N 1
ATOM 775 C CA . GLU A 1 96 ? -3.160 -11.027 8.531 1.00 98.12 96 GLU A CA 1
ATOM 776 C C . GLU A 1 96 ? -2.953 -10.804 10.029 1.00 98.12 96 GLU A C 1
ATOM 778 O O . GLU A 1 96 ? -3.511 -11.550 10.837 1.00 98.12 96 GLU A O 1
ATOM 783 N N . GLN A 1 97 ? -2.183 -9.780 10.406 1.00 98.12 97 GLN A N 1
ATOM 784 C CA . GLN A 1 97 ? -1.988 -9.409 11.802 1.00 98.12 97 GLN A CA 1
ATOM 785 C C . GLN A 1 97 ? -3.306 -8.961 12.439 1.00 98.12 97 GLN A C 1
ATOM 787 O O . GLN A 1 97 ? -3.712 -9.526 13.452 1.00 98.12 97 GLN A O 1
ATOM 792 N N . SER A 1 98 ? -4.029 -8.046 11.790 1.00 97.94 98 SER A N 1
ATOM 793 C CA . SER A 1 98 ? -5.347 -7.600 12.247 1.00 97.94 98 SER A CA 1
ATOM 794 C C . SER A 1 98 ? -6.330 -8.768 12.375 1.00 97.94 98 SER A C 1
ATOM 796 O O . SER A 1 98 ? -7.040 -8.882 13.374 1.00 97.94 98 SER A O 1
ATOM 798 N N . ARG A 1 99 ? -6.322 -9.709 11.421 1.00 98.12 99 ARG A N 1
ATOM 799 C CA . ARG A 1 99 ? -7.160 -10.914 11.479 1.00 98.12 99 ARG A CA 1
ATOM 800 C C . ARG A 1 99 ? -6.815 -11.801 12.678 1.00 98.12 99 ARG A C 1
ATOM 802 O O . ARG A 1 99 ? -7.726 -12.337 13.309 1.00 98.12 99 ARG A O 1
ATOM 809 N N . ARG A 1 100 ? -5.526 -11.966 12.999 1.00 98.12 100 ARG A N 1
ATOM 810 C CA . ARG A 1 100 ? -5.080 -12.703 14.196 1.00 98.12 100 ARG A CA 1
ATOM 811 C C . ARG A 1 100 ? -5.532 -12.010 15.478 1.00 98.12 100 ARG A C 1
ATOM 813 O O . ARG A 1 100 ? -6.042 -12.685 16.368 1.00 98.12 100 ARG A O 1
ATOM 820 N N . ASP A 1 101 ? -5.396 -10.692 15.553 1.00 97.94 101 ASP A N 1
ATOM 821 C CA . ASP A 1 101 ? -5.777 -9.914 16.734 1.00 97.94 101 ASP A CA 1
ATOM 822 C C . ASP A 1 101 ? -7.291 -9.964 16.977 1.00 97.94 101 ASP A C 1
ATOM 824 O O . ASP A 1 101 ? -7.729 -10.175 18.109 1.00 97.94 101 ASP A O 1
ATOM 828 N N . VAL A 1 102 ? -8.094 -9.881 15.911 1.00 98.06 102 VAL A N 1
ATOM 829 C CA . VAL A 1 102 ? -9.554 -10.049 15.984 1.00 98.06 102 VAL A CA 1
ATOM 830 C C . VAL A 1 102 ? -9.935 -11.453 16.455 1.00 98.06 102 VAL A C 1
ATOM 832 O O . VAL A 1 102 ? -10.783 -11.588 17.334 1.00 98.06 102 VAL A O 1
ATOM 835 N N . GLU A 1 103 ? -9.310 -12.507 15.923 1.00 98.12 103 GLU A N 1
ATOM 836 C CA . GLU A 1 103 ? -9.605 -13.884 16.343 1.00 98.12 103 GLU A CA 1
ATOM 837 C C . GLU A 1 103 ? -9.193 -14.142 17.801 1.00 98.12 103 GLU A C 1
ATOM 839 O O . GLU A 1 103 ? -9.931 -14.789 18.548 1.00 98.12 103 GLU A O 1
ATOM 844 N N . ASN A 1 104 ? -8.057 -13.598 18.244 1.00 98.12 104 ASN A N 1
ATOM 845 C CA . ASN A 1 104 ? -7.640 -13.664 19.645 1.00 98.12 104 ASN A CA 1
ATOM 846 C C . ASN A 1 104 ? -8.624 -12.916 20.553 1.00 98.12 104 ASN A C 1
ATOM 848 O O . ASN A 1 104 ? -9.075 -13.472 21.556 1.00 98.12 104 ASN A O 1
ATOM 852 N N . GLY A 1 105 ? -9.027 -11.703 20.163 1.00 98.12 105 GLY A N 1
ATOM 853 C CA . GLY A 1 105 ? -10.042 -10.928 20.871 1.00 98.12 105 GLY A CA 1
ATOM 854 C C . GLY A 1 105 ? -11.373 -11.675 20.976 1.00 98.12 105 GLY A C 1
ATOM 855 O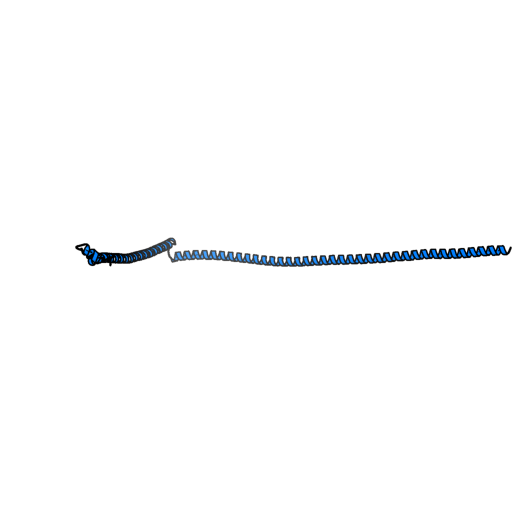 O . GLY A 1 105 ? -11.956 -11.741 22.057 1.00 98.12 105 GLY A O 1
ATOM 856 N N . ARG A 1 106 ? -11.818 -12.319 19.890 1.00 98.00 106 ARG A N 1
ATOM 857 C CA . ARG A 1 106 ? -13.035 -13.145 19.867 1.00 98.00 106 ARG A CA 1
ATOM 858 C C . ARG A 1 106 ? -12.952 -14.301 20.863 1.00 98.00 106 ARG A C 1
ATOM 860 O O . ARG A 1 106 ? -13.879 -14.501 21.643 1.00 98.00 106 ARG A O 1
ATOM 867 N N . ARG A 1 107 ? -11.827 -15.024 20.894 1.00 97.88 107 ARG A N 1
ATOM 868 C CA . ARG A 1 107 ? -11.601 -16.127 21.848 1.00 97.88 107 ARG A CA 1
ATOM 869 C C . ARG A 1 107 ? -11.576 -15.654 23.298 1.00 97.88 107 ARG A C 1
ATOM 871 O O . ARG A 1 107 ? -12.087 -16.348 24.177 1.00 97.88 107 ARG A O 1
ATOM 878 N N . ASP A 1 108 ? -10.991 -14.491 23.563 1.00 98.00 108 ASP A N 1
ATOM 879 C CA . ASP A 1 108 ? -10.960 -13.922 24.908 1.00 98.00 108 ASP A CA 1
ATOM 880 C C . ASP A 1 108 ? -12.347 -13.470 25.374 1.00 98.00 108 ASP A C 1
ATOM 882 O O . ASP A 1 108 ? -12.694 -13.686 26.539 1.00 98.00 108 ASP A O 1
ATOM 886 N N . VAL A 1 109 ? -13.156 -12.897 24.478 1.00 97.81 109 VAL A N 1
ATOM 887 C CA . VAL A 1 109 ? -14.562 -12.571 24.754 1.00 97.81 109 VAL A CA 1
ATOM 888 C C . VAL A 1 109 ? -15.354 -13.843 25.049 1.00 97.81 109 VAL A C 1
ATOM 890 O O . VAL A 1 109 ? -15.947 -13.930 26.120 1.00 97.81 109 VAL A O 1
ATOM 893 N N . GLU A 1 110 ? -15.269 -14.874 24.203 1.00 98.06 110 GLU A N 1
ATOM 894 C CA . GLU A 1 110 ? -15.951 -16.157 24.440 1.00 98.06 110 GLU A CA 1
ATOM 895 C C . GLU A 1 110 ? -15.543 -16.799 25.779 1.00 98.06 110 GLU A C 1
ATOM 897 O O . GLU A 1 110 ? -16.374 -17.363 26.498 1.00 98.06 110 GLU A O 1
ATOM 902 N N . ARG A 1 111 ? -14.258 -16.714 26.156 1.00 97.88 111 ARG A N 1
ATOM 903 C CA . ARG A 1 111 ? -13.782 -17.206 27.459 1.00 97.88 111 ARG A CA 1
ATOM 904 C C . ARG A 1 111 ? -14.405 -16.413 28.608 1.00 97.88 111 ARG A C 1
ATOM 906 O O . ARG A 1 111 ? -14.842 -17.015 29.590 1.00 97.88 111 ARG A O 1
ATOM 913 N N . LYS A 1 112 ? -14.436 -15.082 28.506 1.00 97.00 112 LYS A N 1
ATOM 914 C CA . LYS A 1 112 ? -15.030 -14.205 29.526 1.00 97.00 112 LYS A CA 1
ATOM 915 C C . LYS A 1 112 ? -16.531 -14.433 29.662 1.00 97.00 112 LYS A C 1
ATOM 917 O O . LYS A 1 112 ? -17.004 -14.509 30.788 1.00 97.00 112 LYS A O 1
ATOM 922 N N . GLU A 1 113 ? -17.251 -14.608 28.559 1.00 97.44 113 GLU A N 1
ATOM 923 C CA . GLU A 1 113 ? -18.684 -14.919 28.565 1.00 97.44 113 GLU A CA 1
ATOM 924 C C . GLU A 1 113 ? -18.972 -16.243 29.277 1.00 97.44 113 GLU A C 1
ATOM 926 O O . GLU A 1 113 ? -19.839 -16.299 30.148 1.00 97.44 113 GLU A O 1
ATOM 931 N N . LYS A 1 114 ? -18.195 -17.297 28.989 1.00 97.62 114 LYS A N 1
ATOM 932 C CA . LYS A 1 114 ? -18.322 -18.581 29.700 1.00 97.62 114 LYS A CA 1
ATOM 933 C C . LYS A 1 114 ? -18.059 -18.439 31.198 1.00 97.62 114 LYS A C 1
ATOM 935 O O . LYS A 1 114 ? -18.830 -18.956 32.002 1.00 97.62 114 LYS A O 1
ATOM 940 N N . LEU A 1 115 ? -16.996 -17.728 31.579 1.00 97.50 115 LEU A N 1
ATOM 941 C CA . LEU A 1 115 ? -16.670 -17.483 32.988 1.00 97.50 115 LEU A CA 1
ATOM 942 C C . LEU A 1 115 ? -17.748 -16.661 33.698 1.00 97.50 115 LEU A C 1
ATOM 944 O O . LEU A 1 115 ? -18.064 -16.942 34.852 1.00 97.50 115 LEU A O 1
ATOM 948 N N . LEU A 1 116 ? -18.301 -15.651 33.024 1.00 97.06 116 LEU A N 1
ATOM 949 C CA . LEU A 1 116 ? -19.374 -14.825 33.564 1.00 97.06 116 LEU A CA 1
ATOM 950 C C . LEU A 1 116 ? -20.617 -15.675 33.817 1.00 97.06 116 LEU A C 1
ATOM 952 O O . LEU A 1 116 ? -21.131 -15.664 34.929 1.00 97.06 116 LEU A O 1
ATOM 956 N N . LYS A 1 117 ? -21.014 -16.494 32.838 1.00 97.50 117 LYS A N 1
ATOM 957 C CA . LYS A 1 117 ? -22.156 -17.400 32.967 1.00 97.50 117 LYS A CA 1
ATOM 958 C C . LYS A 1 117 ? -21.990 -18.385 34.129 1.00 97.50 117 LYS A C 1
ATOM 960 O O . LYS A 1 117 ? -22.903 -18.547 34.930 1.00 97.50 117 LYS A O 1
ATOM 965 N N . MET A 1 118 ? -20.805 -18.982 34.283 1.00 97.00 118 MET A N 1
ATOM 966 C CA . MET A 1 118 ? -20.514 -19.862 35.424 1.00 97.00 118 MET A CA 1
ATOM 967 C C . MET A 1 118 ? -20.628 -19.129 36.767 1.00 97.00 118 MET A C 1
ATOM 969 O O . MET A 1 118 ? -21.170 -19.674 37.725 1.00 97.00 118 MET A O 1
ATOM 973 N N . LYS A 1 119 ? -20.136 -17.886 36.849 1.00 95.81 119 LYS A N 1
ATOM 974 C CA . LYS A 1 119 ? -20.253 -17.069 38.065 1.00 95.81 119 LYS A CA 1
ATOM 975 C C . LYS A 1 119 ? -21.692 -16.665 38.361 1.00 95.81 119 LYS A C 1
ATOM 977 O O . LYS A 1 119 ? -22.065 -16.630 39.528 1.00 95.81 119 LYS A O 1
ATOM 982 N N . GLU A 1 120 ? -22.487 -16.354 37.343 1.00 95.94 120 GLU A N 1
ATOM 983 C CA . GLU A 1 120 ? -23.915 -16.060 37.498 1.00 95.94 120 GLU A CA 1
ATOM 984 C C . GLU A 1 120 ? -24.674 -17.277 38.038 1.00 95.94 120 GLU A C 1
ATOM 986 O O . GLU A 1 120 ? -25.457 -17.144 38.980 1.00 95.94 120 GLU A O 1
ATOM 991 N N . GLU A 1 121 ? -24.391 -18.469 37.507 1.00 96.31 121 GLU A N 1
ATOM 992 C CA . GLU A 1 121 ? -24.953 -19.732 37.995 1.00 96.31 121 GLU A CA 1
ATOM 993 C C . GLU A 1 121 ? -24.534 -20.014 39.451 1.00 96.31 121 GLU A C 1
ATOM 995 O O . GLU A 1 121 ? -25.384 -20.313 40.295 1.00 96.31 121 GLU A O 1
ATOM 1000 N N . GLU A 1 122 ? -23.251 -19.840 39.788 1.00 95.38 122 GLU A N 1
ATOM 1001 C CA . GLU A 1 122 ? -22.740 -20.003 41.157 1.00 95.38 122 GLU A CA 1
ATOM 1002 C C . GLU A 1 122 ? -23.375 -18.997 42.131 1.00 95.38 122 GLU A C 1
ATOM 1004 O O . GLU A 1 122 ? -23.779 -19.363 43.238 1.00 95.38 122 GLU A O 1
ATOM 1009 N N . LEU A 1 123 ? -23.488 -17.727 41.731 1.00 94.50 123 LEU A N 1
ATOM 1010 C CA . LEU A 1 123 ? -24.087 -16.673 42.546 1.00 94.50 123 LEU A CA 1
ATOM 1011 C C . LEU A 1 123 ? -25.573 -16.947 42.787 1.00 94.50 123 LEU A C 1
ATOM 1013 O O . LEU A 1 123 ? -26.037 -16.821 43.919 1.00 94.50 123 LEU A O 1
ATOM 1017 N N . SER A 1 124 ? -26.298 -17.361 41.745 1.00 94.81 124 SER A N 1
ATOM 1018 C CA . SER A 1 124 ? -27.706 -17.756 41.831 1.00 94.81 124 SER A CA 1
ATOM 1019 C C . SER A 1 124 ? -27.896 -18.921 42.805 1.00 94.81 124 SER A C 1
ATOM 1021 O O . SER A 1 124 ? -28.747 -18.857 43.695 1.00 94.81 124 SER A O 1
ATOM 1023 N N . SER A 1 125 ? -27.038 -19.945 42.720 1.00 95.00 125 SER A N 1
ATOM 1024 C CA . SER A 1 125 ? -27.060 -21.078 43.648 1.00 95.00 125 SER A CA 1
ATOM 1025 C C . SER A 1 125 ? -26.773 -20.648 45.088 1.00 95.00 125 SER A C 1
ATOM 1027 O O . SER A 1 125 ? -27.522 -21.024 45.989 1.00 95.00 125 SER A O 1
ATOM 1029 N N . LYS A 1 126 ? -25.744 -19.823 45.322 1.00 92.25 126 LYS A N 1
ATOM 1030 C CA . LYS A 1 126 ? -25.419 -19.317 46.667 1.00 92.25 126 LYS A CA 1
ATOM 1031 C C . LYS A 1 126 ? -26.538 -18.458 47.246 1.00 92.25 126 LYS A C 1
ATOM 1033 O O . LYS A 1 126 ? -26.842 -18.596 48.427 1.00 92.25 126 LYS A O 1
ATOM 1038 N N . LEU A 1 127 ? -27.168 -17.607 46.434 1.00 91.81 127 LEU A N 1
ATOM 1039 C CA . LEU A 1 127 ? -28.333 -16.811 46.833 1.00 91.81 127 LEU A CA 1
ATOM 1040 C C . LEU A 1 127 ? -29.512 -17.700 47.237 1.00 91.81 127 LEU A C 1
ATOM 1042 O O . LEU A 1 127 ? -30.173 -17.414 48.236 1.00 91.81 127 LEU A O 1
ATOM 1046 N N . ALA A 1 128 ? -29.764 -18.781 46.495 1.00 90.44 128 ALA A N 1
ATOM 1047 C CA . ALA A 1 128 ? -30.796 -19.750 46.844 1.00 90.44 128 ALA A CA 1
ATOM 1048 C C . ALA A 1 128 ? -30.488 -20.440 48.184 1.00 90.44 128 ALA A C 1
ATOM 1050 O O . ALA A 1 128 ? -31.345 -20.461 49.067 1.00 90.44 128 ALA A O 1
ATOM 1051 N N . THR A 1 129 ? -29.252 -20.911 48.386 1.00 88.62 129 THR A N 1
ATOM 1052 C CA . THR A 1 129 ? -28.827 -21.533 49.651 1.00 88.62 129 THR A CA 1
ATOM 1053 C C . THR A 1 129 ? -28.880 -20.554 50.824 1.00 88.62 129 THR A C 1
ATOM 1055 O O . THR A 1 129 ? -29.357 -20.916 51.895 1.00 88.62 129 THR A O 1
ATOM 1058 N N . GLN A 1 130 ? -28.437 -19.306 50.647 1.00 83.00 130 GLN A N 1
ATOM 1059 C CA . GLN A 1 130 ? -28.526 -18.281 51.691 1.00 83.00 130 GLN A CA 1
ATOM 1060 C C . GLN A 1 130 ? -29.975 -17.967 52.058 1.00 83.00 130 GLN A C 1
ATOM 1062 O O . GLN A 1 130 ? -30.280 -17.847 53.243 1.00 83.00 130 GLN A O 1
ATOM 1067 N N . LYS A 1 131 ? -30.880 -17.872 51.073 1.00 82.00 131 LYS A N 1
ATOM 1068 C CA . LYS A 1 131 ? -32.317 -17.720 51.341 1.00 82.00 131 LYS A CA 1
ATOM 1069 C C . LYS A 1 131 ? -32.859 -18.891 52.154 1.00 82.00 131 LYS A C 1
ATOM 1071 O O . LYS A 1 131 ? -33.555 -18.659 53.136 1.00 82.00 131 LYS A O 1
ATOM 1076 N N . GLU A 1 132 ? -32.513 -20.120 51.784 1.00 81.69 132 GLU A N 1
ATOM 1077 C CA . GLU A 1 132 ? -32.949 -21.319 52.505 1.00 81.69 132 GLU A CA 1
ATOM 1078 C C . GLU A 1 132 ? -32.392 -21.358 53.940 1.00 81.69 132 GLU A C 1
ATOM 1080 O O . GLU A 1 132 ? -33.110 -21.670 54.889 1.00 81.69 132 GLU A O 1
ATOM 1085 N N . GLN A 1 133 ? -31.121 -20.998 54.130 1.00 79.19 133 GLN A N 1
ATOM 1086 C CA . GLN A 1 133 ? -30.498 -20.928 55.453 1.00 79.19 133 GLN A CA 1
ATOM 1087 C C . GLN A 1 133 ? -31.101 -19.823 56.321 1.00 79.19 133 GLN A C 1
ATOM 1089 O O . GLN A 1 133 ? -31.335 -20.061 57.501 1.00 79.19 133 GLN A O 1
ATOM 1094 N N . LEU A 1 134 ? -31.398 -18.648 55.756 1.00 75.19 134 LEU A N 1
ATOM 1095 C CA . LEU A 1 134 ? -32.101 -17.575 56.462 1.00 75.19 134 LEU A CA 1
ATOM 1096 C C . LEU A 1 134 ? -33.510 -18.008 56.878 1.00 75.19 134 LEU A C 1
ATOM 1098 O O . LEU A 1 134 ? -33.901 -17.742 58.008 1.00 75.19 134 LEU A O 1
ATOM 1102 N N . GLN A 1 135 ? -34.241 -18.722 56.017 1.00 71.75 135 GLN A N 1
ATOM 1103 C CA . GLN A 1 135 ? -35.550 -19.294 56.359 1.00 71.75 135 GLN A CA 1
ATOM 1104 C C . GLN A 1 135 ? -35.445 -20.291 57.522 1.00 71.75 135 GLN A C 1
ATOM 1106 O O . GLN A 1 135 ? -36.219 -20.215 58.475 1.00 71.75 135 GLN A O 1
ATOM 1111 N N . LYS A 1 136 ? -34.451 -21.191 57.485 1.00 74.69 136 LYS A N 1
ATOM 1112 C CA . LYS A 1 136 ? -34.209 -22.165 58.563 1.00 74.69 136 LYS A CA 1
ATOM 1113 C C . LYS A 1 136 ? -33.769 -21.497 59.868 1.00 74.69 136 LYS A C 1
ATOM 1115 O O . LYS A 1 136 ? -34.278 -21.848 60.924 1.00 74.69 136 LYS A O 1
ATOM 1120 N N . ALA A 1 137 ? -32.848 -20.535 59.811 1.00 68.19 137 ALA A N 1
ATOM 1121 C CA . ALA A 1 137 ? -32.328 -19.837 60.988 1.00 68.19 137 ALA A CA 1
ATOM 1122 C C . ALA A 1 137 ? -33.371 -18.915 61.636 1.00 68.19 137 ALA A C 1
ATOM 1124 O O . ALA A 1 137 ? -33.408 -18.797 62.858 1.00 68.19 137 ALA A O 1
ATOM 1125 N N . ALA A 1 138 ? -34.235 -18.292 60.829 1.00 67.25 138 ALA A N 1
ATOM 1126 C CA . ALA A 1 138 ? -35.347 -17.489 61.323 1.00 67.25 138 ALA A CA 1
ATOM 1127 C C . ALA A 1 138 ? -36.481 -18.345 61.908 1.00 67.25 138 ALA A C 1
ATOM 1129 O O . ALA A 1 138 ? -37.358 -17.789 62.559 1.00 67.25 138 ALA A O 1
ATOM 1130 N N . ASN A 1 139 ? -36.473 -19.671 61.692 1.00 66.25 139 ASN A N 1
ATOM 1131 C CA . ASN A 1 139 ? -37.542 -20.592 62.098 1.00 66.25 139 ASN A CA 1
ATOM 1132 C C . ASN A 1 139 ? -38.939 -20.094 61.668 1.00 66.25 139 ASN A C 1
ATOM 1134 O O . ASN A 1 139 ? -39.940 -20.318 62.343 1.00 66.25 139 ASN A O 1
ATOM 1138 N N . MET A 1 140 ? -38.978 -19.365 60.553 1.00 66.50 140 MET A N 1
ATOM 1139 C CA . MET A 1 140 ? -40.123 -18.598 60.085 1.00 66.50 140 MET A CA 1
ATOM 1140 C C . MET A 1 140 ? -40.253 -18.772 58.578 1.00 66.50 140 MET A C 1
ATOM 1142 O O . MET A 1 140 ? -39.269 -18.698 57.836 1.00 66.50 140 MET A O 1
ATOM 1146 N N . SER A 1 141 ? -41.481 -18.976 58.114 1.00 70.94 141 SER A N 1
ATOM 1147 C CA . SER A 1 141 ? -41.787 -18.999 56.683 1.00 70.94 141 SER A CA 1
ATOM 1148 C C . SER A 1 141 ? -41.562 -17.613 56.048 1.00 70.94 141 SER A C 1
ATOM 1150 O O . SER A 1 141 ? -41.665 -16.589 56.733 1.00 70.94 141 SER A O 1
ATOM 1152 N N . PRO A 1 142 ? -41.250 -17.522 54.740 1.00 65.56 142 PRO A N 1
ATOM 1153 C CA . PRO A 1 142 ? -41.106 -16.234 54.057 1.00 65.56 142 PRO A CA 1
ATOM 1154 C C . PRO A 1 142 ? -42.371 -15.363 54.154 1.00 65.56 142 PRO A C 1
ATOM 1156 O O . PRO A 1 142 ? -42.274 -14.137 54.213 1.00 65.56 142 PRO A O 1
ATOM 1159 N N . GLU A 1 143 ? -43.546 -15.980 54.235 1.00 68.62 143 GLU A N 1
ATOM 1160 C CA . GLU A 1 143 ? -44.825 -15.321 54.477 1.00 68.62 143 GLU A CA 1
ATOM 1161 C C . GLU A 1 143 ? -44.890 -14.703 55.880 1.00 68.62 143 GLU A C 1
ATOM 1163 O O . GLU A 1 143 ? -45.304 -13.550 56.019 1.00 68.62 143 GLU A O 1
ATOM 1168 N N . GLU A 1 144 ? -44.436 -15.417 56.913 1.00 66.88 144 GLU A N 1
ATOM 1169 C CA . GLU A 1 144 ? -44.363 -14.895 58.283 1.00 66.88 144 GLU A CA 1
ATOM 1170 C C . GLU A 1 144 ? -43.315 -13.789 58.416 1.00 66.88 144 GLU A C 1
ATOM 1172 O O . GLU A 1 144 ? -43.600 -12.757 59.019 1.00 66.88 144 GLU A O 1
ATOM 1177 N N . ALA A 1 145 ? -42.136 -13.942 57.807 1.00 67.50 145 ALA A N 1
ATOM 1178 C CA . ALA A 1 145 ? -41.096 -12.912 57.815 1.00 67.50 145 ALA A CA 1
ATOM 1179 C C . ALA A 1 145 ? -41.571 -11.627 57.117 1.00 67.50 145 ALA A C 1
ATOM 1181 O O . ALA A 1 145 ? -41.382 -10.525 57.633 1.00 67.50 145 ALA A O 1
ATOM 1182 N N . LYS A 1 146 ? -42.264 -11.761 55.977 1.00 71.19 146 LYS A N 1
ATOM 1183 C CA . LYS A 1 146 ? -42.900 -10.633 55.286 1.00 71.19 146 LYS A CA 1
ATOM 1184 C C . LYS A 1 146 ? -43.976 -9.985 56.155 1.00 71.19 146 LYS A C 1
ATOM 1186 O O . LYS A 1 146 ? -44.052 -8.762 56.205 1.00 71.19 146 LYS A O 1
ATOM 1191 N N . LYS A 1 147 ? -44.783 -10.782 56.860 1.00 76.69 147 LYS A N 1
ATOM 1192 C CA . LYS A 1 147 ? -45.835 -10.283 57.753 1.00 76.69 147 LYS A CA 1
ATOM 1193 C C . LYS A 1 147 ? -45.263 -9.513 58.947 1.00 76.69 147 LYS A C 1
ATOM 1195 O O . LYS A 1 147 ? -45.771 -8.440 59.250 1.00 76.69 147 LYS A O 1
ATOM 1200 N N . ILE A 1 148 ? -44.194 -10.007 59.578 1.00 74.00 148 ILE A N 1
ATOM 1201 C CA . ILE A 1 148 ? -43.509 -9.292 60.667 1.00 74.00 148 ILE A CA 1
ATOM 1202 C C . ILE A 1 148 ? -42.856 -8.005 60.157 1.00 74.00 148 ILE A C 1
ATOM 1204 O O . ILE A 1 148 ? -43.003 -6.970 60.799 1.00 74.00 148 ILE A O 1
ATOM 1208 N N . LEU A 1 149 ? -42.186 -8.034 58.999 1.00 72.94 149 LEU A N 1
ATOM 1209 C CA . LEU A 1 149 ? -41.568 -6.836 58.426 1.00 72.94 149 LEU A CA 1
ATOM 1210 C C . LEU A 1 149 ? -42.612 -5.756 58.118 1.00 72.94 149 LEU A C 1
ATOM 1212 O O . LEU A 1 149 ? -42.434 -4.607 58.508 1.00 72.94 149 LEU A O 1
ATOM 1216 N N . VAL A 1 150 ? -43.719 -6.133 57.470 1.00 76.44 150 VAL A N 1
ATOM 1217 C CA . VAL A 1 150 ? -44.825 -5.209 57.174 1.00 76.44 150 VAL A CA 1
ATOM 1218 C C . VAL A 1 150 ? -45.440 -4.672 58.467 1.00 76.44 150 VAL A C 1
ATOM 1220 O O . VAL A 1 150 ? -45.591 -3.463 58.592 1.00 76.44 150 VAL A O 1
ATOM 1223 N N . SER A 1 151 ? -45.706 -5.530 59.457 1.00 77.62 151 SER A N 1
ATOM 1224 C CA . SER A 1 151 ? -46.233 -5.104 60.762 1.00 77.62 151 SER A CA 1
ATOM 1225 C C . SER A 1 151 ? -45.287 -4.143 61.488 1.00 77.62 151 SER A C 1
ATOM 1227 O O . SER A 1 151 ? -45.738 -3.154 62.052 1.00 77.62 151 SER A O 1
ATOM 1229 N N . SER A 1 152 ? -43.974 -4.392 61.454 1.00 75.12 152 SER A N 1
ATOM 1230 C CA . SER A 1 152 ? -42.974 -3.513 62.071 1.00 75.12 152 SER A CA 1
ATOM 1231 C C . SER A 1 152 ? -42.895 -2.159 61.368 1.00 75.12 152 SER A C 1
ATOM 1233 O O . SER A 1 152 ? -42.784 -1.136 62.039 1.00 75.12 152 SER A O 1
ATOM 1235 N N . MET A 1 153 ? -42.964 -2.141 60.032 1.00 76.19 153 MET A N 1
ATOM 1236 C CA . MET A 1 153 ? -43.005 -0.897 59.257 1.00 76.19 153 MET A CA 1
ATOM 1237 C C . MET A 1 153 ? -44.294 -0.111 59.526 1.00 76.19 153 MET A C 1
ATOM 1239 O O . MET A 1 153 ? -44.254 1.113 59.621 1.00 76.19 153 MET A O 1
ATOM 1243 N N . GLU A 1 154 ? -45.432 -0.794 59.680 1.00 82.06 154 GLU A N 1
ATOM 1244 C CA . GLU A 1 154 ? -46.701 -0.164 60.063 1.00 82.06 154 GLU A CA 1
ATOM 1245 C C . GLU A 1 154 ? -46.646 0.430 61.479 1.00 82.06 154 GLU A C 1
ATOM 1247 O O . GLU A 1 154 ? -47.108 1.554 61.687 1.00 82.06 154 GLU A O 1
ATOM 1252 N N . ASP A 1 155 ? -46.060 -0.279 62.446 1.00 84.69 155 ASP A N 1
ATOM 1253 C CA . ASP A 1 155 ? -45.904 0.202 63.823 1.00 84.69 155 ASP A CA 1
ATOM 1254 C C . ASP A 1 155 ? -44.947 1.399 63.918 1.00 84.69 155 ASP A C 1
ATOM 1256 O O . ASP A 1 155 ? -45.208 2.349 64.662 1.00 84.69 155 ASP A O 1
ATOM 1260 N N . GLU A 1 156 ? -43.854 1.385 63.154 1.00 82.38 156 GLU A N 1
ATOM 1261 C CA . GLU A 1 156 ? -42.912 2.503 63.060 1.00 82.38 156 GLU A CA 1
ATOM 1262 C C . GLU A 1 156 ? -43.572 3.726 62.410 1.00 82.38 156 GLU A C 1
ATOM 1264 O O . GLU A 1 156 ? -43.569 4.812 62.993 1.00 82.38 156 GLU A O 1
ATOM 1269 N N . ALA A 1 157 ? -44.278 3.530 61.290 1.00 83.88 157 ALA A N 1
ATOM 1270 C CA . ALA A 1 157 ? -45.047 4.589 60.643 1.00 83.88 157 ALA A CA 1
ATOM 1271 C C . ALA A 1 157 ? -46.127 5.182 61.570 1.00 83.88 157 ALA A C 1
ATOM 1273 O O . ALA A 1 157 ? -46.342 6.396 61.578 1.00 83.88 157 ALA A O 1
ATOM 1274 N N . ARG A 1 158 ? -46.793 4.358 62.395 1.00 85.69 158 ARG A N 1
ATOM 1275 C CA . ARG A 1 158 ? -47.759 4.833 63.404 1.00 85.69 158 ARG A CA 1
ATOM 1276 C C . ARG A 1 158 ? -47.095 5.667 64.497 1.00 85.69 158 ARG A C 1
ATOM 1278 O O . ARG A 1 158 ? -47.666 6.685 64.891 1.00 85.69 158 ARG A O 1
ATOM 1285 N N . LYS A 1 159 ? -45.921 5.265 64.992 1.00 88.81 159 LYS A N 1
ATOM 1286 C CA . LYS A 1 159 ? -45.165 6.036 65.997 1.00 88.81 159 LYS A CA 1
ATOM 1287 C C . LYS A 1 159 ? -44.723 7.389 65.450 1.00 88.81 159 LYS A C 1
ATOM 1289 O O . LYS A 1 159 ? -44.906 8.402 66.125 1.00 88.81 159 LYS A O 1
ATOM 1294 N N . ASP A 1 160 ? -44.215 7.417 64.223 1.00 86.19 160 ASP A N 1
ATOM 1295 C CA . ASP A 1 160 ? -43.814 8.659 63.562 1.00 86.19 160 ASP A CA 1
ATOM 1296 C C . ASP A 1 160 ? -45.011 9.582 63.324 1.00 86.19 160 ASP A C 1
ATOM 1298 O O . ASP A 1 160 ? -44.942 10.778 63.616 1.00 86.19 160 ASP A O 1
ATOM 1302 N N . ALA A 1 161 ? -46.149 9.027 62.899 1.00 84.38 161 ALA A N 1
ATOM 1303 C CA . ALA A 1 161 ? -47.390 9.782 62.763 1.00 84.38 161 ALA A CA 1
ATOM 1304 C C . ALA A 1 161 ? -47.870 10.362 64.105 1.00 84.38 161 ALA A C 1
ATOM 1306 O O . ALA A 1 161 ? -48.259 11.526 64.165 1.00 84.38 161 ALA A O 1
ATOM 1307 N N . GLN A 1 162 ? -47.814 9.596 65.200 1.00 87.56 162 GLN A N 1
ATOM 1308 C CA . GLN A 1 162 ? -48.175 10.090 66.536 1.00 87.56 162 GLN A CA 1
ATOM 1309 C C . GLN A 1 162 ? -47.255 11.218 67.006 1.00 87.56 162 GLN A C 1
ATOM 1311 O O . GLN A 1 162 ? -47.732 12.209 67.561 1.00 87.56 162 GLN A O 1
ATOM 1316 N N . LYS A 1 163 ? -45.948 11.092 66.762 1.00 90.81 163 LYS A N 1
ATOM 1317 C CA . LYS A 1 163 ? -44.975 12.139 67.078 1.00 90.81 163 LYS A CA 1
ATOM 1318 C C . LYS A 1 163 ? -45.273 13.417 66.294 1.00 90.81 163 LYS A C 1
ATOM 1320 O O . LYS A 1 163 ? -45.356 14.488 66.890 1.00 90.81 163 LYS A O 1
ATOM 1325 N N . LEU A 1 164 ? -45.530 13.286 64.992 1.00 89.06 164 LEU A N 1
ATOM 1326 C CA . LEU A 1 164 ? -45.906 14.398 64.123 1.00 89.06 164 LEU A CA 1
ATOM 1327 C C . LEU A 1 164 ? -47.195 15.084 64.597 1.00 89.06 164 LEU A C 1
ATOM 1329 O O . LEU A 1 164 ? -47.242 16.308 64.676 1.00 89.06 164 LEU A O 1
ATOM 1333 N N . ILE A 1 165 ? -48.227 14.313 64.956 1.00 88.62 165 ILE A N 1
ATOM 1334 C CA . ILE A 1 165 ? -49.479 14.852 65.508 1.00 88.62 165 ILE A CA 1
ATOM 1335 C C . ILE A 1 165 ? -49.207 15.631 66.800 1.00 88.62 165 ILE A C 1
ATOM 1337 O O . ILE A 1 165 ? -49.707 16.744 66.958 1.00 88.62 165 ILE A O 1
ATOM 1341 N N . GLY A 1 166 ? -48.396 15.081 67.707 1.00 88.06 166 GLY A N 1
ATOM 1342 C CA . GLY A 1 166 ? -48.019 15.757 68.948 1.00 88.06 166 GLY A CA 1
ATOM 1343 C C . GLY A 1 166 ? -47.286 17.079 68.707 1.00 88.06 166 GLY A C 1
ATOM 1344 O O . GLY A 1 166 ? -47.582 18.077 69.366 1.00 88.06 166 GLY A O 1
ATOM 1345 N N . ASP A 1 167 ? -46.373 17.112 67.737 1.00 90.38 167 ASP A N 1
ATOM 1346 C CA . ASP A 1 167 ? -45.639 18.325 67.374 1.00 90.38 167 ASP A CA 1
ATOM 1347 C C . ASP A 1 167 ? -46.552 19.377 66.719 1.00 90.38 167 ASP A C 1
ATOM 1349 O O . ASP A 1 167 ? -46.455 20.559 67.054 1.00 90.38 167 ASP A O 1
ATOM 1353 N N . ILE A 1 168 ? -47.503 18.963 65.871 1.00 88.44 168 ILE A N 1
ATOM 1354 C CA . ILE A 1 168 ? -48.523 19.851 65.284 1.00 88.44 168 ILE A CA 1
ATOM 1355 C C . ILE A 1 168 ? -49.409 20.465 66.373 1.00 88.44 168 ILE A C 1
ATOM 1357 O O . ILE A 1 168 ? -49.646 21.672 66.349 1.00 88.44 168 ILE A O 1
ATOM 1361 N N . ILE A 1 169 ? -49.887 19.669 67.336 1.00 90.38 169 ILE A N 1
ATOM 1362 C CA . ILE A 1 169 ? -50.723 20.168 68.441 1.00 90.38 169 ILE A CA 1
ATOM 1363 C C . ILE A 1 169 ? -49.939 21.177 69.283 1.00 90.38 169 ILE A C 1
ATOM 1365 O O . ILE A 1 169 ? -50.437 22.270 69.547 1.00 90.38 169 ILE A O 1
ATOM 1369 N N . ARG A 1 170 ? -48.689 20.859 69.640 1.00 90.75 170 ARG A N 1
ATOM 1370 C CA . ARG A 1 170 ? -47.832 21.768 70.413 1.00 90.75 170 ARG A CA 1
ATOM 1371 C C . ARG A 1 170 ? -47.591 23.083 69.668 1.00 90.75 170 ARG A C 1
ATOM 1373 O O . ARG A 1 170 ? -47.660 24.151 70.272 1.00 90.75 170 ARG A O 1
ATOM 1380 N N . GLN A 1 171 ? -47.340 23.022 68.360 1.00 90.69 171 GLN A N 1
ATOM 1381 C CA . GLN A 1 171 ? -47.180 24.222 67.540 1.00 90.69 171 GLN A CA 1
ATOM 1382 C C . GLN A 1 171 ? -48.477 25.043 67.487 1.00 90.69 171 GLN A C 1
ATOM 1384 O O . GLN A 1 171 ? -48.438 26.259 67.668 1.00 90.69 171 GLN A O 1
ATOM 1389 N N . ALA A 1 172 ? -49.628 24.387 67.323 1.00 88.25 172 ALA A N 1
ATOM 1390 C CA . ALA A 1 172 ? -50.931 25.044 67.322 1.00 88.25 172 ALA A CA 1
ATOM 1391 C C . ALA A 1 172 ? -51.237 25.741 68.661 1.00 88.25 172 ALA A C 1
ATOM 1393 O O . ALA A 1 172 ? -51.770 26.850 68.657 1.00 88.25 172 ALA A O 1
ATOM 1394 N N . GLU A 1 173 ? -50.866 25.146 69.799 1.00 90.44 173 GLU A N 1
ATOM 1395 C CA . GLU A 1 173 ? -50.998 25.769 71.124 1.00 90.44 173 GLU A CA 1
ATOM 1396 C C . GLU A 1 173 ? -50.106 27.009 71.274 1.00 90.44 173 GLU A C 1
ATOM 1398 O O . GLU A 1 173 ? -50.563 28.047 71.766 1.00 90.44 173 GLU A O 1
ATOM 1403 N N . ILE A 1 174 ? -48.852 26.937 70.814 1.00 91.25 174 ILE A N 1
ATOM 1404 C CA . ILE A 1 174 ? -47.915 28.071 70.824 1.00 91.25 174 ILE A CA 1
ATOM 1405 C C . ILE A 1 174 ? -48.452 29.219 69.959 1.00 91.25 174 ILE A C 1
ATOM 1407 O O . ILE A 1 174 ? -48.497 30.372 70.409 1.00 91.25 174 ILE A O 1
ATOM 1411 N N . ASP A 1 175 ? -48.911 28.907 68.748 1.00 90.50 175 ASP A N 1
ATOM 1412 C CA . ASP A 1 175 ? -49.458 29.883 67.807 1.00 90.50 175 ASP A CA 1
ATOM 1413 C C . ASP A 1 175 ? -50.754 30.506 68.341 1.00 90.50 175 ASP A C 1
ATOM 1415 O O . ASP A 1 175 ? -50.937 31.728 68.280 1.00 90.50 175 ASP A O 1
ATOM 1419 N N . ALA A 1 176 ? -51.634 29.694 68.935 1.00 90.19 176 ALA A N 1
ATOM 1420 C CA . ALA A 1 176 ? -52.854 30.158 69.585 1.00 90.19 176 ALA A CA 1
ATOM 1421 C C . ALA A 1 176 ? -52.536 31.095 70.757 1.00 90.19 176 ALA A C 1
ATOM 1423 O O . ALA A 1 176 ? -53.096 32.191 70.829 1.00 90.19 176 ALA A O 1
ATOM 1424 N N . ALA A 1 177 ? -51.590 30.737 71.630 1.00 89.50 177 ALA A N 1
ATOM 1425 C CA . ALA A 1 177 ? -51.159 31.588 72.738 1.00 89.50 177 ALA A CA 1
ATOM 1426 C C . ALA A 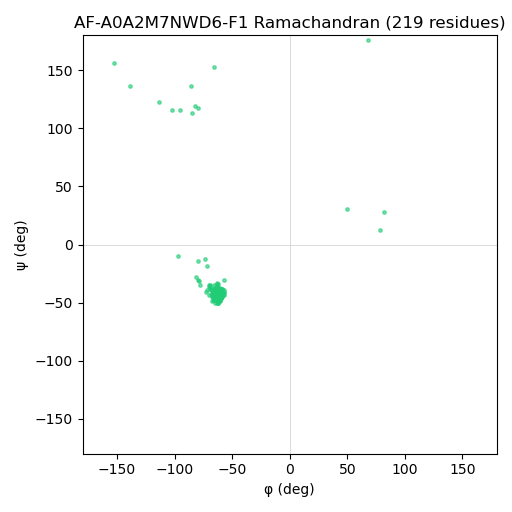1 177 ? -50.540 32.912 72.253 1.00 89.50 177 ALA A C 1
ATOM 1428 O O . ALA A 1 177 ? -50.734 33.966 72.869 1.00 89.50 177 ALA A O 1
ATOM 1429 N N . GLY A 1 178 ? -49.800 32.891 71.140 1.00 89.44 178 GLY A N 1
ATOM 1430 C CA . GLY A 1 178 ? -49.301 34.099 70.479 1.00 89.44 178 GLY A CA 1
ATOM 1431 C C . GLY A 1 178 ? -50.432 34.977 69.933 1.00 89.44 178 GLY A C 1
ATOM 1432 O O . GLY A 1 178 ? -50.447 36.192 70.152 1.00 89.44 178 GLY A O 1
ATOM 1433 N N . LYS A 1 179 ? -51.419 34.364 69.274 1.00 90.25 179 LYS A N 1
ATOM 1434 C CA . LYS A 1 179 ? -52.578 35.054 68.696 1.00 90.25 179 LYS A CA 1
ATOM 1435 C C . LYS A 1 179 ? -53.478 35.670 69.768 1.00 90.25 179 LYS A C 1
ATOM 1437 O O . LYS A 1 179 ? -53.869 36.825 69.625 1.00 90.25 179 LYS A O 1
ATOM 1442 N N . VAL A 1 180 ? -53.747 34.951 70.859 1.00 90.12 180 VAL A N 1
ATOM 1443 C CA . VAL A 1 180 ? -54.529 35.449 72.005 1.00 90.12 180 VAL A CA 1
ATOM 1444 C C . VAL A 1 180 ? -53.846 36.657 72.640 1.00 90.12 180 VAL A C 1
ATOM 1446 O O . VAL A 1 180 ? -54.485 37.693 72.813 1.00 90.12 180 VAL A O 1
ATOM 1449 N N . ARG A 1 181 ? -52.534 36.576 72.906 1.00 88.94 181 ARG A N 1
ATOM 1450 C CA . ARG A 1 181 ? -51.766 37.716 73.437 1.00 88.94 181 ARG A CA 1
ATOM 1451 C C . ARG A 1 181 ? -51.857 38.943 72.532 1.00 88.94 181 ARG A C 1
ATOM 1453 O O . ARG A 1 181 ? -52.050 40.049 73.031 1.00 88.94 181 ARG A O 1
ATOM 1460 N N . ARG A 1 182 ? -51.785 38.752 71.210 1.00 89.94 182 ARG A N 1
ATOM 1461 C CA . ARG A 1 182 ? -51.941 39.841 70.234 1.00 89.94 182 ARG A CA 1
ATOM 1462 C C . ARG A 1 182 ? -53.344 40.453 70.274 1.00 89.94 182 ARG A C 1
ATOM 1464 O O . ARG A 1 182 ? -53.452 41.670 70.328 1.00 89.94 182 ARG A O 1
ATOM 1471 N N . ILE A 1 183 ? -54.398 39.632 70.296 1.00 89.06 183 ILE A N 1
ATOM 1472 C CA . ILE A 1 183 ? -55.792 40.104 70.371 1.00 89.06 183 ILE A CA 1
ATOM 1473 C C . ILE A 1 183 ? -56.027 40.921 71.647 1.00 89.06 183 ILE A C 1
ATOM 1475 O O . ILE A 1 183 ? -56.610 42.003 71.574 1.00 89.06 183 ILE A O 1
ATOM 1479 N N . ILE A 1 184 ? -55.551 40.440 72.800 1.00 89.94 184 ILE A N 1
ATOM 1480 C CA . ILE A 1 184 ? -55.665 41.158 74.077 1.00 89.94 184 ILE A CA 1
ATOM 1481 C C . ILE A 1 184 ? -54.932 42.500 73.998 1.00 89.94 184 ILE A C 1
ATOM 1483 O O . ILE A 1 184 ? -55.525 43.528 74.312 1.00 89.94 184 ILE A O 1
ATOM 1487 N N . ALA A 1 185 ? -53.685 42.520 73.517 1.00 86.94 185 ALA A N 1
ATOM 1488 C CA . ALA A 1 185 ? -52.913 43.755 73.377 1.00 86.94 185 ALA A CA 1
ATOM 1489 C C . ALA A 1 185 ? -53.603 44.776 72.453 1.00 86.94 185 ALA A C 1
ATOM 1491 O O . ALA A 1 185 ? -53.726 45.943 72.817 1.00 86.94 185 ALA A O 1
ATOM 1492 N N . THR A 1 186 ? -54.118 44.342 71.297 1.00 87.19 186 THR A N 1
ATOM 1493 C CA . THR A 1 186 ? -54.876 45.209 70.379 1.00 87.19 186 THR A CA 1
ATOM 1494 C C . THR A 1 186 ? -56.173 45.720 71.008 1.00 87.19 186 THR A C 1
ATOM 1496 O O . THR A 1 186 ? -56.532 46.879 70.814 1.00 87.19 186 THR A O 1
ATOM 1499 N N . SER A 1 187 ? -56.870 44.884 71.782 1.00 86.38 187 SER A N 1
ATOM 1500 C CA . SER A 1 187 ? -58.109 45.277 72.466 1.00 86.38 187 SER A CA 1
ATOM 1501 C C . SER A 1 187 ? -57.841 46.323 73.549 1.00 86.38 187 SER A C 1
ATOM 1503 O O . SER A 1 187 ? -58.552 47.322 73.613 1.00 86.38 187 SER A O 1
ATOM 1505 N N . ILE A 1 188 ? -56.775 46.142 74.339 1.00 85.75 188 ILE A N 1
ATOM 1506 C CA . ILE A 1 188 ? -56.314 47.129 75.326 1.00 85.75 188 ILE A CA 1
ATOM 1507 C C . ILE A 1 188 ? -55.932 48.438 74.631 1.00 85.75 188 ILE A C 1
ATOM 1509 O O . ILE A 1 188 ? -56.381 49.497 75.051 1.00 85.75 188 ILE A O 1
ATOM 1513 N N . GLN A 1 189 ? -55.144 48.380 73.551 1.00 80.75 189 GLN A N 1
ATOM 1514 C CA . GLN A 1 189 ? -54.731 49.572 72.803 1.00 80.75 189 GLN A CA 1
ATOM 1515 C C . GLN A 1 189 ? -55.939 50.361 72.272 1.00 80.75 189 GLN A C 1
ATOM 1517 O O . GLN A 1 189 ? -55.953 51.592 72.336 1.00 80.75 189 GLN A O 1
ATOM 1522 N N . LYS A 1 190 ? -56.964 49.657 71.776 1.00 82.69 190 LYS A N 1
ATOM 1523 C CA . LYS A 1 190 ? -58.199 50.275 71.285 1.00 82.69 190 LYS A CA 1
ATOM 1524 C C . LYS A 1 190 ? -59.007 50.920 72.416 1.00 82.69 190 LYS A C 1
ATOM 1526 O O . LYS A 1 190 ? -59.334 52.095 72.306 1.00 82.69 190 LYS A O 1
ATOM 1531 N N . ALA A 1 191 ? -59.235 50.204 73.519 1.00 78.94 191 ALA A N 1
ATOM 1532 C CA . ALA A 1 191 ? -59.958 50.736 74.679 1.00 78.94 191 ALA A CA 1
ATOM 1533 C C . ALA A 1 191 ? -59.242 51.940 75.319 1.00 78.94 191 ALA A C 1
ATOM 1535 O O . ALA A 1 191 ? -59.874 52.939 75.645 1.00 78.94 191 ALA A O 1
ATOM 1536 N N . ALA A 1 192 ? -57.911 51.886 75.428 1.00 76.62 192 ALA A N 1
ATOM 1537 C CA . ALA A 1 192 ? -57.115 52.990 75.958 1.00 76.62 192 ALA A CA 1
ATOM 1538 C C . ALA A 1 192 ? -57.209 54.259 75.091 1.00 76.62 192 ALA A C 1
ATOM 1540 O O . ALA A 1 192 ? -57.185 55.365 75.623 1.00 76.62 192 ALA A O 1
ATOM 1541 N N . THR A 1 193 ? -57.331 54.114 73.767 1.00 76.31 193 THR A N 1
ATOM 1542 C CA . THR A 1 193 ? -57.491 55.259 72.853 1.00 76.31 193 THR A CA 1
ATOM 1543 C C . THR A 1 193 ? -58.843 55.945 73.064 1.00 76.31 193 THR A C 1
ATOM 1545 O O . THR A 1 193 ? -58.885 57.170 73.192 1.00 76.31 193 THR A O 1
ATOM 1548 N N . ASP A 1 194 ? -59.921 55.162 73.172 1.00 74.75 194 ASP A N 1
ATOM 1549 C CA . ASP A 1 194 ? -61.275 55.681 73.406 1.00 74.75 194 ASP A CA 1
ATOM 1550 C C . ASP A 1 194 ? -61.370 56.403 74.768 1.00 74.75 194 ASP A C 1
ATOM 1552 O O . ASP A 1 194 ? -61.947 57.489 74.873 1.00 74.75 194 ASP A O 1
ATOM 1556 N N . GLU A 1 195 ? -60.742 55.852 75.811 1.00 76.38 195 GLU A N 1
ATOM 1557 C CA . GLU A 1 195 ? -60.768 56.436 77.156 1.00 76.38 195 GLU A CA 1
ATOM 1558 C C . GLU A 1 195 ? -59.909 57.704 77.277 1.00 76.38 195 GLU A C 1
ATOM 1560 O O . GLU A 1 195 ? -60.352 58.705 77.848 1.00 76.38 195 GLU A O 1
ATOM 1565 N N . VAL A 1 196 ? -58.717 57.730 76.665 1.00 75.38 196 VAL A N 1
ATOM 1566 C CA . VAL A 1 196 ? -57.895 58.952 76.603 1.00 75.38 196 VAL A CA 1
ATOM 1567 C C . VAL A 1 196 ? -58.630 60.059 75.852 1.00 75.38 196 VAL A C 1
ATOM 1569 O O . VAL A 1 196 ? -58.607 61.205 76.306 1.00 75.38 196 VAL A O 1
ATOM 1572 N N . GLN A 1 197 ? -59.321 59.745 74.753 1.00 73.00 197 GLN A N 1
ATOM 1573 C CA . GLN A 1 197 ? -60.105 60.731 74.010 1.00 73.00 197 GLN A CA 1
ATOM 1574 C C . GLN A 1 197 ? -61.225 61.329 74.877 1.00 73.00 197 GLN A C 1
ATOM 1576 O O . GLN A 1 197 ? -61.392 62.550 74.887 1.00 73.00 197 GLN A O 1
ATOM 1581 N N . SER A 1 198 ? -61.933 60.503 75.656 1.00 69.44 198 SER A N 1
ATOM 1582 C CA . SER A 1 198 ? -62.976 60.964 76.585 1.00 69.44 198 SER A CA 1
ATOM 1583 C C . SER A 1 198 ? -62.438 61.849 77.713 1.00 69.44 198 SER A C 1
ATOM 1585 O O . SER A 1 198 ? -63.121 62.782 78.127 1.00 69.44 198 SER A O 1
ATOM 1587 N N . LEU A 1 199 ? -61.247 61.557 78.241 1.00 73.88 199 LEU A N 1
ATOM 1588 C CA . LEU A 1 199 ? -60.656 62.311 79.354 1.00 73.88 199 LEU A CA 1
ATOM 1589 C C . LEU A 1 199 ? -60.005 63.630 78.912 1.00 73.88 199 LEU A C 1
ATOM 1591 O O . LEU A 1 199 ? -59.964 64.581 79.688 1.00 73.88 199 LEU A O 1
ATOM 1595 N N . THR A 1 200 ? -59.480 63.702 77.685 1.00 75.75 200 THR A N 1
ATOM 1596 C CA . THR A 1 200 ? -58.704 64.865 77.207 1.00 75.75 200 THR A CA 1
ATOM 1597 C C . THR A 1 200 ? -59.507 65.875 76.393 1.00 75.75 200 THR A C 1
ATOM 1599 O O . THR A 1 200 ? -59.013 66.976 76.145 1.00 75.75 200 THR A O 1
ATOM 1602 N N . THR A 1 201 ? -60.746 65.565 76.001 1.00 72.19 201 THR A N 1
ATOM 1603 C CA . THR A 1 201 ? -61.602 66.516 75.280 1.00 72.19 201 THR A CA 1
ATOM 1604 C C . THR A 1 201 ? -62.651 67.131 76.202 1.00 72.19 201 THR A C 1
ATOM 1606 O O . THR A 1 201 ? -63.537 66.465 76.720 1.00 72.19 201 THR A O 1
ATOM 1609 N N . THR A 1 202 ? -62.565 68.446 76.405 1.00 75.50 202 THR A N 1
ATOM 1610 C CA . THR A 1 202 ? -63.612 69.235 77.068 1.00 75.50 202 THR A CA 1
ATOM 1611 C C . THR A 1 202 ? -64.210 70.195 76.054 1.00 75.50 202 THR A C 1
ATOM 1613 O O . THR A 1 202 ? -63.503 71.004 75.453 1.00 75.50 202 THR A O 1
ATOM 1616 N N . VAL A 1 203 ? -65.524 70.109 75.857 1.00 74.31 203 VAL A N 1
ATOM 1617 C CA . VAL A 1 203 ? -66.256 71.015 74.970 1.00 74.31 203 VAL A CA 1
ATOM 1618 C C . VAL A 1 203 ? -66.617 72.275 75.749 1.00 74.31 203 VAL A C 1
ATOM 1620 O O . VAL A 1 203 ? -67.423 72.236 76.675 1.00 74.31 203 VAL A O 1
ATOM 1623 N N . VAL A 1 204 ? -66.033 73.408 75.363 1.00 75.50 204 VAL A N 1
ATOM 1624 C CA . VAL A 1 204 ? -66.372 74.718 75.929 1.00 75.50 204 VAL A CA 1
ATOM 1625 C C . VAL A 1 204 ? -67.403 75.394 75.029 1.00 75.50 204 VAL A C 1
ATOM 1627 O O . VAL A 1 204 ? -67.122 75.707 73.873 1.00 75.50 204 VAL A O 1
ATOM 1630 N N . GLN A 1 205 ? -68.606 75.631 75.553 1.00 77.56 205 GLN A N 1
ATOM 1631 C CA . GLN A 1 205 ? -69.643 76.390 74.851 1.00 77.56 205 GLN A CA 1
ATOM 1632 C C . GLN A 1 205 ? -69.410 77.895 75.038 1.00 77.56 205 GLN A C 1
ATOM 1634 O O . GLN A 1 205 ? -69.422 78.405 76.160 1.00 77.56 205 GLN A O 1
ATOM 1639 N N . LEU A 1 206 ? -69.202 78.618 73.937 1.00 78.50 206 LEU A N 1
ATOM 1640 C CA . LEU A 1 206 ? -69.041 80.072 73.952 1.00 78.50 206 LEU A CA 1
ATOM 1641 C C . LEU A 1 206 ? -70.409 80.758 73.899 1.00 78.50 206 LEU A C 1
ATOM 1643 O O . LEU A 1 206 ? -71.286 80.363 73.137 1.00 78.50 206 LEU A O 1
ATOM 1647 N N . LYS A 1 207 ? -70.583 81.798 74.721 1.00 72.12 207 LYS A N 1
ATOM 1648 C CA . LYS A 1 207 ? -71.870 82.492 74.898 1.00 72.12 207 LYS A CA 1
ATOM 1649 C C . LYS A 1 207 ? -72.198 83.499 73.789 1.00 72.12 207 LYS A C 1
ATOM 1651 O O . LYS A 1 207 ? -73.337 83.945 73.716 1.00 72.12 207 LYS A O 1
ATOM 1656 N N . ASN A 1 208 ? -71.234 83.874 72.948 1.00 76.06 208 ASN A N 1
ATOM 1657 C CA . ASN A 1 208 ? -71.463 84.698 71.763 1.00 76.06 208 ASN A CA 1
ATOM 1658 C C . ASN A 1 208 ? -70.410 84.409 70.675 1.00 76.06 208 ASN A C 1
ATOM 1660 O O . ASN A 1 208 ? -69.306 83.941 70.963 1.00 76.06 208 ASN A O 1
ATOM 1664 N N . ASP A 1 209 ? -70.753 84.698 69.420 1.00 76.50 209 ASP A N 1
ATOM 1665 C CA . ASP A 1 209 ? -69.853 84.495 68.275 1.00 76.50 209 ASP A CA 1
ATOM 1666 C C . ASP A 1 209 ? -68.693 85.503 68.235 1.00 76.50 209 ASP A C 1
ATOM 1668 O O . ASP A 1 209 ? -67.654 85.241 67.631 1.00 76.50 209 ASP A O 1
ATOM 1672 N N . ASP A 1 210 ? -68.822 86.617 68.952 1.00 74.88 210 ASP A N 1
ATOM 1673 C CA . ASP A 1 210 ? -67.776 87.634 69.064 1.00 74.88 210 ASP A CA 1
ATOM 1674 C C . ASP A 1 210 ? -66.542 87.091 69.821 1.00 74.88 210 ASP A C 1
ATOM 1676 O O . ASP A 1 210 ? -65.396 87.263 69.398 1.00 74.88 21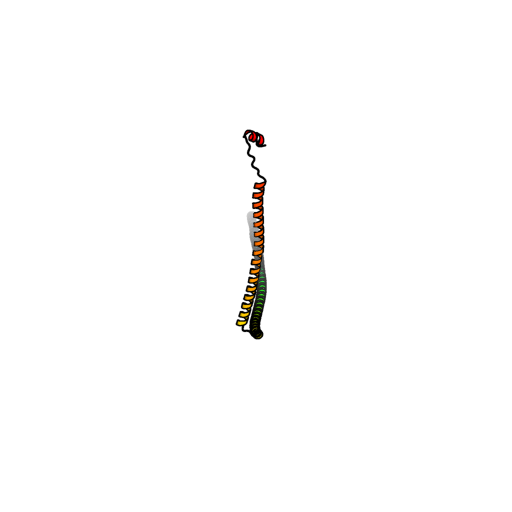0 ASP A O 1
ATOM 1680 N N . LEU A 1 211 ? -66.766 86.308 70.889 1.00 75.00 211 LEU A N 1
ATOM 1681 C CA . LEU A 1 211 ? -65.716 85.552 71.584 1.00 75.00 211 LEU A CA 1
ATOM 1682 C C . LEU A 1 211 ? -65.090 84.478 70.686 1.00 75.00 211 LEU A C 1
ATOM 1684 O O . LEU A 1 211 ? -63.886 84.241 70.765 1.00 75.00 211 LEU A O 1
ATOM 1688 N N . LYS A 1 212 ? -65.881 83.847 69.812 1.00 78.25 212 LYS A N 1
ATOM 1689 C CA . LYS A 1 212 ? -65.402 82.822 68.874 1.00 78.25 212 LYS A CA 1
ATOM 1690 C C . LYS A 1 212 ? -64.460 83.420 67.826 1.00 78.25 212 LYS A C 1
ATOM 1692 O O . LYS A 1 212 ? -63.397 82.856 67.583 1.00 78.25 212 LYS A O 1
ATOM 1697 N N . GLY A 1 213 ? -64.792 84.589 67.276 1.00 77.19 213 GLY A N 1
ATOM 1698 C CA . GLY A 1 213 ? -63.915 85.319 66.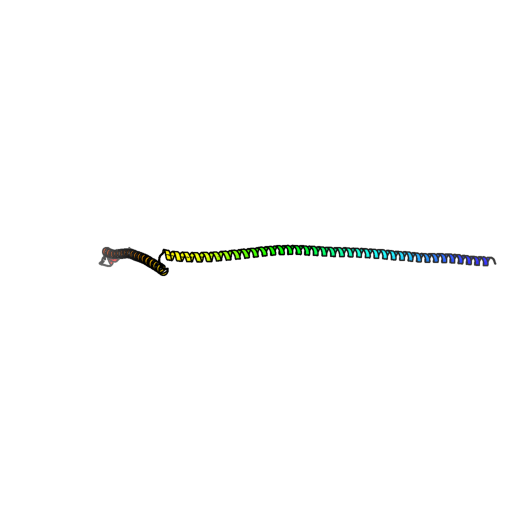355 1.00 77.19 213 GLY A CA 1
ATOM 1699 C C . GLY A 1 213 ? -62.595 85.752 67.000 1.00 77.19 213 GLY A C 1
ATOM 1700 O O . GLY A 1 213 ? -61.548 85.725 66.357 1.00 77.19 213 GLY A O 1
ATOM 1701 N N . ARG A 1 214 ? -62.621 86.085 68.296 1.00 77.75 214 ARG A N 1
ATOM 1702 C CA . ARG A 1 214 ? -61.433 86.505 69.049 1.00 77.75 214 ARG A CA 1
ATOM 1703 C C . ARG A 1 214 ? -60.532 85.344 69.491 1.00 77.75 214 ARG A C 1
ATOM 1705 O O . ARG A 1 214 ? -59.327 85.541 69.573 1.00 77.75 214 ARG A O 1
ATOM 1712 N N . ILE A 1 215 ? -61.099 84.167 69.765 1.00 79.69 215 ILE A N 1
ATOM 1713 C CA . ILE A 1 215 ? -60.344 82.947 70.108 1.00 79.69 215 ILE A CA 1
ATOM 1714 C C . ILE A 1 215 ? -59.731 82.286 68.863 1.00 79.69 215 ILE A C 1
ATOM 1716 O O . ILE A 1 215 ? -58.641 81.740 68.959 1.00 79.69 215 ILE A O 1
ATOM 1720 N N . ILE A 1 216 ? -60.411 82.328 67.710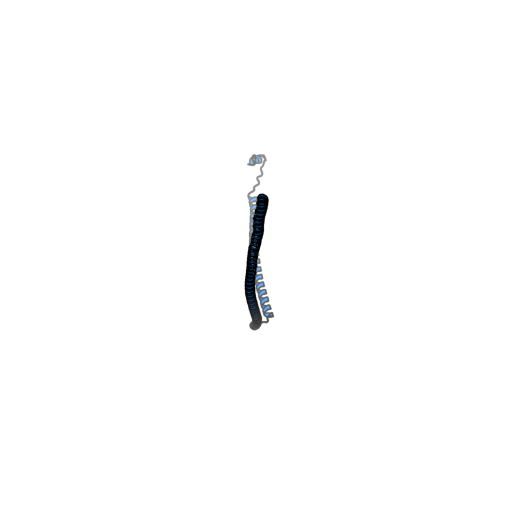 1.00 80.88 216 ILE A N 1
ATOM 1721 C CA . ILE A 1 216 ? -59.916 81.727 66.455 1.00 80.88 216 ILE A CA 1
ATOM 1722 C C . ILE A 1 216 ? -58.917 82.650 65.729 1.00 80.88 216 ILE A C 1
ATOM 1724 O O . ILE A 1 216 ? -58.067 82.162 64.990 1.00 80.88 216 ILE A O 1
ATOM 1728 N N . GLY A 1 217 ? -59.019 83.973 65.905 1.00 79.44 217 GLY A N 1
ATOM 1729 C CA . GLY A 1 217 ? -58.140 84.932 65.231 1.00 79.44 217 GLY A CA 1
ATOM 1730 C C . GLY A 1 217 ? -58.362 85.005 63.709 1.00 79.44 217 GLY A C 1
ATOM 1731 O O . GLY A 1 217 ? -59.162 84.277 63.118 1.00 79.44 217 GLY A O 1
ATOM 1732 N N . LYS A 1 218 ? -57.660 85.921 63.031 1.00 72.75 218 LYS A N 1
ATOM 1733 C CA . LYS A 1 218 ? -57.681 86.023 61.559 1.00 72.75 218 LYS A CA 1
ATOM 1734 C C . LYS A 1 218 ? -56.745 84.936 61.000 1.00 72.75 218 LYS A C 1
ATOM 1736 O O . LYS A 1 218 ? -55.557 84.982 61.288 1.00 72.75 218 LYS A O 1
ATOM 1741 N N . GLU A 1 219 ? -57.287 83.985 60.229 1.00 79.81 219 GLU A N 1
ATOM 1742 C CA . GLU A 1 219 ? -56.613 82.771 59.696 1.00 79.81 219 GLU A CA 1
ATOM 1743 C C . GLU A 1 219 ? -56.408 81.581 60.664 1.00 79.81 219 GLU A C 1
ATOM 1745 O O . GLU A 1 219 ? -55.708 80.636 60.308 1.00 79.81 219 GLU A O 1
ATOM 1750 N N . GLY A 1 220 ? -57.046 81.551 61.843 1.00 71.94 220 GLY A N 1
ATOM 1751 C CA . 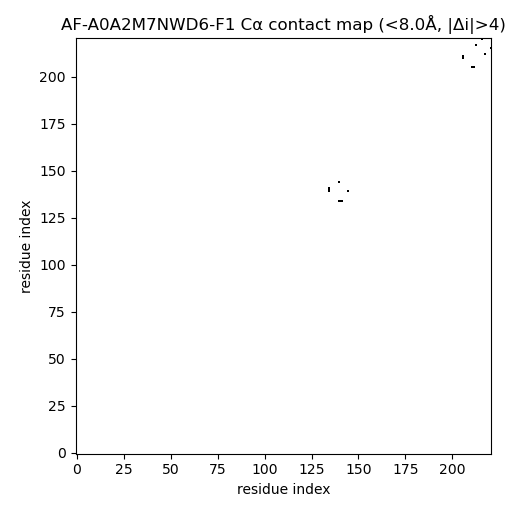GLY A 1 220 ? -57.034 80.354 62.704 1.00 71.94 220 GLY A CA 1
ATOM 1752 C C . GLY A 1 220 ? -55.784 80.182 63.578 1.00 71.94 220 GLY A C 1
ATOM 1753 O O . GLY A 1 220 ? -55.417 79.043 63.871 1.00 71.94 220 GLY A O 1
ATOM 1754 N N . ARG A 1 221 ? -55.119 81.282 63.953 1.00 69.94 221 ARG A N 1
ATOM 1755 C CA . ARG A 1 221 ? -54.000 81.295 64.909 1.00 69.94 221 ARG A CA 1
ATOM 1756 C C . ARG A 1 221 ? -54.416 81.895 66.239 1.00 69.94 221 ARG A C 1
ATOM 1758 O O . ARG A 1 221 ? -55.083 82.955 66.205 1.00 69.94 221 ARG A O 1
#

Solvent-accessible surface area (backbone atoms only — not comparable to full-atom values): 11963 Å² total; per-residue (Å²): 114,71,68,60,54,53,52,52,51,49,52,53,51,50,54,49,51,51,50,51,51,50,53,52,51,51,50,51,50,52,52,48,52,51,50,51,53,50,54,49,52,50,51,51,51,50,51,53,48,56,51,48,52,49,54,48,49,54,51,50,51,50,49,52,52,51,50,50,51,50,49,54,53,46,53,50,51,49,51,53,51,50,54,51,50,52,52,48,52,51,51,51,53,53,49,53,49,51,51,49,52,52,52,51,50,51,54,52,50,55,50,48,52,53,53,48,51,54,50,52,54,52,50,52,50,51,52,51,51,49,51,53,49,50,34,60,73,64,75,40,52,73,67,54,52,50,49,51,52,52,50,50,53,51,53,49,51,50,51,53,50,52,50,51,51,53,51,51,51,53,49,50,52,52,52,48,57,52,48,51,53,50,53,51,52,53,50,50,56,50,53,53,52,58,52,50,52,62,74,73,58,79,89,80,85,74,95,48,69,70,61,51,54,66,68,36,38,90,91,68,95

pLDDT: mean 88.17, std 9.54, range [62.22, 98.19]

Mean predicted aligned error: 17.55 Å